Protein AF-A0A1X2J092-F1 (afdb_monomer)

pLDDT: mean 78.74, std 14.25, range [34.88, 94.44]

Structure (mmCIF, N/CA/C/O backbone):
data_AF-A0A1X2J092-F1
#
_entry.id   AF-A0A1X2J092-F1
#
loop_
_atom_site.group_PDB
_atom_site.id
_atom_site.type_symbol
_atom_site.label_atom_id
_atom_site.label_alt_id
_atom_site.label_comp_id
_atom_site.label_asym_id
_atom_site.label_entity_id
_atom_site.label_seq_id
_atom_site.pdbx_PDB_ins_code
_atom_site.Cartn_x
_atom_site.Cartn_y
_atom_site.Cartn_z
_atom_site.occupancy
_atom_site.B_iso_or_equiv
_atom_site.auth_seq_id
_atom_site.auth_comp_id
_atom_site.auth_asym_id
_atom_site.auth_atom_id
_atom_site.pdbx_PDB_model_num
ATOM 1 N N . MET A 1 1 ? 35.672 -5.974 -60.730 1.00 39.84 1 MET A N 1
ATOM 2 C CA . MET A 1 1 ? 35.833 -5.700 -59.287 1.00 39.84 1 MET A CA 1
ATOM 3 C C . MET A 1 1 ? 34.507 -5.156 -58.786 1.00 39.84 1 MET A C 1
ATOM 5 O O . MET A 1 1 ? 34.271 -3.961 -58.880 1.00 39.84 1 MET A O 1
ATOM 9 N N . SER A 1 2 ? 33.595 -6.047 -58.397 1.00 36.44 2 SER A N 1
ATOM 10 C CA . SER A 1 2 ? 32.339 -5.677 -57.746 1.00 36.44 2 SER A CA 1
ATOM 11 C C . SER A 1 2 ? 32.624 -5.470 -56.263 1.00 36.44 2 SER A C 1
ATOM 13 O O . SER A 1 2 ? 33.138 -6.370 -55.603 1.00 36.44 2 SER A O 1
ATOM 15 N N . ALA A 1 3 ? 32.353 -4.269 -55.762 1.00 43.03 3 ALA A N 1
ATOM 16 C CA . ALA A 1 3 ? 32.380 -3.993 -54.337 1.00 43.03 3 ALA A CA 1
ATOM 17 C C . ALA A 1 3 ? 31.124 -4.612 -53.710 1.00 43.03 3 ALA A C 1
ATOM 19 O O . ALA A 1 3 ? 30.021 -4.101 -53.893 1.00 43.03 3 ALA A O 1
ATOM 20 N N . ASP A 1 4 ? 31.303 -5.728 -53.005 1.00 41.53 4 ASP A N 1
ATOM 21 C CA . ASP A 1 4 ? 30.312 -6.253 -52.070 1.00 41.53 4 ASP A CA 1
ATOM 22 C C . ASP A 1 4 ? 30.189 -5.271 -50.898 1.00 41.53 4 ASP A C 1
ATOM 24 O O . ASP A 1 4 ? 30.951 -5.313 -49.932 1.00 41.53 4 ASP A O 1
ATOM 28 N N . CYS A 1 5 ? 29.215 -4.363 -50.968 1.00 44.25 5 CYS A N 1
ATOM 29 C CA . CYS A 1 5 ? 28.698 -3.678 -49.787 1.00 44.25 5 CYS A CA 1
ATOM 30 C C . CYS A 1 5 ? 27.803 -4.654 -49.015 1.00 44.25 5 CYS A C 1
ATOM 32 O O . CYS A 1 5 ? 26.579 -4.538 -49.009 1.00 44.25 5 CYS A O 1
ATOM 34 N N . GLY A 1 6 ? 28.421 -5.643 -48.369 1.00 46.03 6 GLY A N 1
ATOM 35 C CA . GLY A 1 6 ? 27.741 -6.459 -47.377 1.00 46.03 6 GLY A CA 1
ATOM 36 C C . GLY A 1 6 ? 27.368 -5.577 -46.190 1.00 46.03 6 GLY A C 1
ATOM 37 O O . GLY A 1 6 ? 28.233 -5.218 -45.393 1.00 46.03 6 GLY A O 1
ATOM 38 N N . MET A 1 7 ? 26.087 -5.220 -46.060 1.00 49.03 7 MET A N 1
ATOM 39 C CA . MET A 1 7 ? 25.539 -4.760 -44.784 1.00 49.03 7 MET A CA 1
ATOM 40 C C . MET A 1 7 ? 25.668 -5.919 -43.794 1.00 49.03 7 MET A C 1
ATOM 42 O O . MET A 1 7 ? 24.802 -6.787 -43.713 1.00 49.03 7 MET A O 1
ATOM 46 N N . GLY A 1 8 ? 26.803 -5.988 -43.099 1.00 52.62 8 GLY A N 1
ATOM 47 C CA . GLY A 1 8 ? 27.039 -6.985 -42.069 1.00 52.62 8 GLY A CA 1
ATOM 48 C C . GLY A 1 8 ? 26.009 -6.800 -40.965 1.00 52.62 8 GLY A C 1
ATOM 49 O O . GLY A 1 8 ? 26.042 -5.794 -40.258 1.00 52.62 8 GLY A O 1
ATOM 50 N N . MET A 1 9 ? 25.083 -7.750 -40.826 1.00 54.31 9 MET A N 1
ATOM 51 C CA . MET A 1 9 ? 24.170 -7.768 -39.689 1.00 54.31 9 MET A CA 1
ATOM 52 C C . MET A 1 9 ? 25.001 -7.880 -38.412 1.00 54.31 9 MET A C 1
ATOM 54 O O . MET A 1 9 ? 25.712 -8.866 -38.210 1.00 54.31 9 MET A O 1
ATOM 58 N N . VAL A 1 10 ? 24.937 -6.854 -37.563 1.00 67.06 10 VAL A N 1
ATOM 59 C CA . VAL A 1 10 ? 25.543 -6.903 -36.233 1.00 67.06 10 VAL A CA 1
ATOM 60 C C . VAL A 1 10 ? 24.777 -7.957 -35.433 1.00 67.06 10 VAL A C 1
ATOM 62 O O . VAL A 1 10 ? 23.560 -7.832 -35.290 1.00 67.06 10 VAL A O 1
ATOM 65 N N . PRO A 1 11 ? 25.443 -9.006 -34.925 1.00 75.44 11 PRO A N 1
ATOM 66 C CA . PRO A 1 11 ? 24.772 -10.000 -34.108 1.00 75.44 11 PRO A CA 1
ATOM 67 C C . PRO A 1 11 ? 24.177 -9.353 -32.858 1.00 75.44 11 PRO A C 1
ATOM 69 O O . PRO A 1 11 ? 24.826 -8.524 -32.222 1.00 75.44 11 PRO A O 1
ATOM 72 N N . LEU A 1 12 ? 22.971 -9.773 -32.482 1.00 75.38 12 LEU A N 1
ATOM 73 C CA . LEU A 1 12 ? 22.196 -9.201 -31.377 1.00 75.38 12 LEU A CA 1
ATOM 74 C C . LEU A 1 12 ? 22.992 -9.131 -30.059 1.00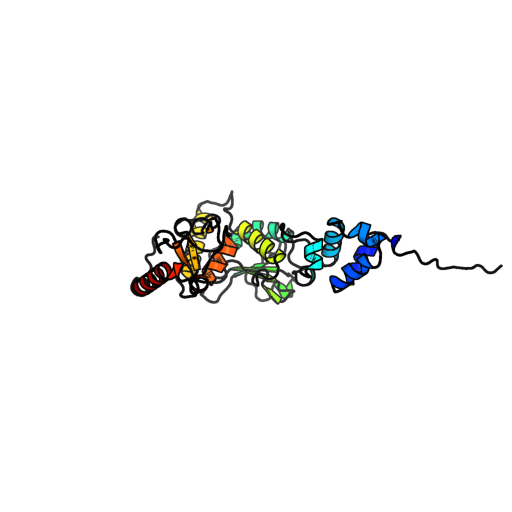 75.38 12 LEU A C 1
ATOM 76 O O . LEU A 1 12 ? 22.918 -8.146 -29.335 1.00 75.38 12 LEU A O 1
ATOM 80 N N . PHE A 1 13 ? 23.835 -10.133 -29.796 1.00 74.81 13 PHE A N 1
ATOM 81 C CA . PHE A 1 13 ? 24.698 -10.221 -28.610 1.00 74.81 13 PHE A CA 1
ATOM 82 C C . PHE A 1 13 ? 25.865 -9.219 -28.576 1.00 74.81 13 PHE A C 1
ATOM 84 O O . PHE A 1 13 ? 26.610 -9.181 -27.602 1.00 74.81 13 PHE A O 1
ATOM 91 N N . ARG A 1 14 ? 26.069 -8.438 -29.643 1.00 79.62 14 ARG A N 1
ATOM 92 C CA . ARG A 1 14 ? 27.063 -7.354 -29.701 1.00 79.62 14 ARG A CA 1
ATOM 93 C C . ARG A 1 14 ? 26.454 -5.968 -29.497 1.00 79.62 14 ARG A C 1
ATOM 95 O O . ARG A 1 14 ? 27.190 -4.984 -29.542 1.00 79.62 14 ARG A O 1
ATOM 102 N N . LEU A 1 15 ? 25.136 -5.875 -29.319 1.00 83.75 15 LEU A N 1
ATOM 103 C CA . LEU A 1 15 ? 24.482 -4.619 -28.970 1.00 83.75 15 LEU A CA 1
ATOM 104 C C . LEU A 1 15 ? 24.840 -4.213 -27.535 1.00 83.75 15 LEU A C 1
ATOM 106 O O . LEU A 1 15 ? 25.140 -5.058 -26.694 1.00 83.75 15 LEU A O 1
ATOM 110 N N . SER A 1 16 ? 24.802 -2.910 -27.255 1.00 86.00 16 SER A N 1
ATOM 111 C CA . SER A 1 16 ? 24.931 -2.419 -25.884 1.00 86.00 16 SER A CA 1
ATOM 112 C C . SER A 1 16 ? 23.729 -2.853 -25.042 1.00 86.00 16 SER A C 1
ATOM 114 O O . SER A 1 16 ? 22.618 -3.002 -25.558 1.00 86.00 16 SER A O 1
ATOM 116 N N . ASN A 1 17 ? 23.933 -2.993 -23.729 1.00 85.38 17 ASN A N 1
ATOM 117 C CA . ASN A 1 17 ? 22.857 -3.330 -22.793 1.00 85.38 17 ASN A CA 1
ATOM 118 C C . ASN A 1 17 ? 21.679 -2.348 -22.897 1.00 85.38 17 ASN A C 1
ATOM 120 O O . ASN A 1 17 ? 20.535 -2.777 -22.862 1.00 85.38 17 ASN A O 1
ATOM 124 N N . GLU A 1 18 ? 21.941 -1.054 -23.110 1.00 86.50 18 GLU A N 1
ATOM 125 C CA . GLU A 1 18 ? 20.905 -0.030 -23.311 1.00 86.50 18 GLU A CA 1
ATOM 126 C C . GLU A 1 18 ? 20.001 -0.338 -24.515 1.00 86.50 18 GLU A C 1
ATOM 128 O O . GLU A 1 18 ? 18.778 -0.258 -24.415 1.00 86.50 18 GLU A O 1
ATOM 133 N N . LEU A 1 19 ? 20.583 -0.741 -25.651 1.00 87.62 19 LEU A N 1
ATOM 134 C CA . LEU A 1 19 ? 19.808 -1.102 -26.840 1.00 87.62 19 LEU A CA 1
ATOM 135 C C . LEU A 1 19 ? 19.001 -2.379 -26.612 1.00 87.62 19 LEU A C 1
ATOM 137 O O . LEU A 1 19 ? 17.854 -2.450 -27.046 1.00 87.62 19 LEU A O 1
ATOM 141 N N . ILE A 1 20 ? 19.571 -3.358 -25.909 1.00 88.31 20 ILE A N 1
ATOM 142 C CA . ILE A 1 20 ? 18.875 -4.599 -25.552 1.00 88.31 20 ILE A CA 1
ATOM 143 C C . ILE A 1 20 ? 17.690 -4.290 -24.632 1.00 88.31 20 ILE A C 1
ATOM 145 O O . ILE A 1 20 ? 16.577 -4.724 -24.912 1.00 88.31 20 ILE A O 1
ATOM 149 N N . ILE A 1 21 ? 17.892 -3.486 -23.587 1.00 88.81 21 ILE A N 1
ATOM 150 C CA . ILE A 1 21 ? 16.827 -3.052 -22.676 1.00 88.81 21 ILE A CA 1
ATOM 151 C C . ILE A 1 21 ? 15.732 -2.320 -23.452 1.00 88.81 21 ILE A C 1
ATOM 153 O O . ILE A 1 21 ? 14.556 -2.640 -23.304 1.00 88.81 21 ILE A O 1
ATOM 157 N N . ARG A 1 22 ? 16.106 -1.388 -24.332 1.00 88.12 22 ARG A N 1
ATOM 158 C CA . ARG A 1 22 ? 15.145 -0.660 -25.160 1.00 88.12 22 ARG A CA 1
ATOM 159 C C . ARG A 1 22 ? 14.358 -1.599 -26.072 1.00 88.12 22 ARG A C 1
ATOM 161 O O . ARG A 1 22 ? 13.148 -1.447 -26.173 1.00 88.12 22 ARG A O 1
ATOM 168 N N . MET A 1 23 ? 14.998 -2.588 -26.694 1.00 88.88 23 MET A N 1
ATOM 169 C CA . MET A 1 23 ? 14.297 -3.608 -27.482 1.00 88.88 23 MET A CA 1
ATOM 170 C C . MET A 1 23 ? 13.299 -4.397 -26.631 1.00 88.88 23 MET A C 1
ATOM 172 O O . MET A 1 23 ? 12.161 -4.589 -27.048 1.00 88.88 23 MET A O 1
ATOM 176 N N . LEU A 1 24 ? 13.709 -4.816 -25.434 1.00 88.88 24 LEU A N 1
ATOM 177 C CA . LEU A 1 24 ? 12.864 -5.588 -24.525 1.00 88.88 24 LEU A CA 1
ATOM 178 C C . LEU A 1 24 ? 11.733 -4.758 -23.910 1.00 88.88 24 LEU A C 1
ATOM 180 O O . LEU A 1 24 ? 10.678 -5.315 -23.635 1.00 88.88 24 LEU A O 1
ATOM 184 N N . SER A 1 25 ? 11.895 -3.440 -23.770 1.00 87.12 25 SER A N 1
ATOM 185 C CA . SER A 1 25 ? 10.829 -2.538 -23.303 1.00 87.12 25 SER A CA 1
ATOM 186 C C . SER A 1 25 ? 9.647 -2.418 -24.272 1.00 87.12 25 SER A C 1
ATOM 188 O O . SER A 1 25 ? 8.571 -1.980 -23.877 1.00 87.12 25 SER A O 1
ATOM 190 N N . PHE A 1 26 ? 9.814 -2.832 -25.534 1.00 86.50 26 PHE A N 1
ATOM 191 C CA . PHE A 1 26 ? 8.706 -2.938 -26.490 1.00 86.50 26 PHE A CA 1
ATOM 192 C C . PHE A 1 26 ? 7.932 -4.257 -26.369 1.00 86.50 26 PHE A C 1
ATOM 194 O O . PHE A 1 26 ? 6.971 -4.469 -27.104 1.00 86.50 26 PHE A O 1
ATOM 201 N N . LEU A 1 27 ? 8.360 -5.171 -25.494 1.00 84.12 27 LEU A N 1
ATOM 202 C CA . LEU A 1 27 ? 7.644 -6.414 -25.245 1.00 84.12 27 LEU A CA 1
ATOM 203 C C . LEU A 1 27 ? 6.606 -6.175 -24.144 1.00 84.12 27 LEU A C 1
ATOM 205 O O . LEU A 1 27 ? 6.936 -5.960 -22.977 1.00 84.12 27 LEU A O 1
ATOM 209 N N . ASP A 1 28 ? 5.333 -6.258 -24.522 1.00 69.75 28 ASP A N 1
ATOM 210 C CA . ASP A 1 28 ? 4.196 -5.959 -23.641 1.00 69.75 28 ASP A CA 1
ATOM 211 C C . ASP A 1 28 ? 3.932 -7.044 -22.576 1.00 69.75 28 ASP A C 1
ATOM 213 O O . ASP A 1 28 ? 3.049 -6.895 -21.728 1.00 69.75 28 ASP A O 1
ATOM 217 N N . HIS A 1 29 ? 4.677 -8.156 -22.604 1.00 78.88 29 HIS A N 1
ATOM 218 C CA . HIS A 1 29 ? 4.447 -9.311 -21.739 1.00 78.88 29 HIS A CA 1
ATOM 219 C C . HIS A 1 29 ? 5.738 -9.862 -21.131 1.00 78.88 29 HIS A C 1
ATOM 221 O O . HIS A 1 29 ? 6.681 -10.232 -21.834 1.00 78.88 29 HIS A O 1
ATOM 227 N N . SER A 1 30 ? 5.731 -10.024 -19.805 1.00 81.25 30 SER A N 1
ATOM 228 C CA . SER A 1 30 ? 6.865 -10.551 -19.036 1.00 81.25 30 SER A CA 1
ATOM 229 C C . SER A 1 30 ? 7.296 -11.954 -19.476 1.00 81.25 30 SER A C 1
ATOM 231 O O . SER A 1 30 ? 8.488 -12.261 -19.496 1.00 81.25 30 SER A O 1
ATOM 233 N N . ASN A 1 31 ? 6.337 -12.782 -19.900 1.00 84.50 31 ASN A N 1
ATOM 234 C CA . ASN A 1 31 ? 6.601 -14.113 -20.443 1.00 84.50 31 ASN A CA 1
ATOM 235 C C . ASN A 1 31 ? 7.422 -14.044 -21.733 1.00 84.50 31 ASN A C 1
ATOM 237 O O . ASN A 1 31 ? 8.359 -14.814 -21.889 1.00 84.50 31 ASN A O 1
ATOM 241 N N . THR A 1 32 ? 7.144 -13.083 -22.615 1.00 87.88 32 THR A N 1
ATOM 242 C CA . THR A 1 32 ? 7.890 -12.905 -23.869 1.00 87.88 32 THR A CA 1
ATOM 243 C C . THR A 1 32 ? 9.323 -12.447 -23.610 1.00 87.88 32 THR A C 1
ATOM 245 O O . THR A 1 32 ? 10.244 -12.889 -24.293 1.00 87.88 32 THR A O 1
ATOM 248 N N . ILE A 1 33 ? 9.540 -11.615 -22.586 1.00 88.75 33 ILE A N 1
ATOM 249 C CA . ILE A 1 33 ? 10.889 -11.220 -22.156 1.00 88.75 33 ILE A CA 1
ATOM 250 C C . ILE A 1 33 ? 11.660 -12.447 -21.655 1.00 88.75 33 ILE A C 1
ATOM 252 O O . ILE A 1 33 ? 12.797 -12.674 -22.068 1.00 88.75 33 ILE A O 1
ATOM 256 N N . LEU A 1 34 ? 11.040 -13.277 -20.810 1.00 89.00 34 LEU A N 1
ATOM 257 C CA . LEU A 1 34 ? 11.668 -14.500 -20.308 1.00 89.00 34 LEU A CA 1
ATOM 258 C C . LEU A 1 34 ? 11.951 -15.508 -21.431 1.00 89.00 34 LEU A C 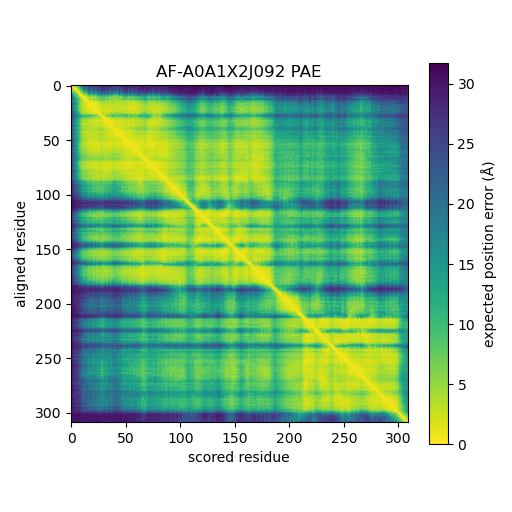1
ATOM 260 O O . LEU A 1 34 ? 13.056 -16.039 -21.506 1.00 89.00 34 LEU A O 1
ATOM 264 N N . GLU A 1 35 ? 10.987 -15.746 -22.318 1.00 90.00 35 GLU A N 1
ATOM 265 C CA . GLU A 1 35 ? 11.137 -16.619 -23.487 1.00 90.00 35 GLU A CA 1
ATOM 266 C C . GLU A 1 35 ? 12.273 -16.147 -24.395 1.00 90.00 35 GLU A C 1
ATOM 268 O O . GLU A 1 35 ? 13.084 -16.962 -24.844 1.00 90.00 35 GLU A O 1
ATOM 273 N N . PHE A 1 36 ? 12.385 -14.835 -24.622 1.00 89.31 36 PHE A N 1
ATOM 274 C CA . PHE A 1 36 ? 13.481 -14.252 -25.386 1.00 89.31 36 PHE A CA 1
ATOM 275 C C . PHE A 1 36 ? 14.838 -14.529 -24.730 1.00 89.31 36 PHE A C 1
ATOM 277 O O . PHE A 1 36 ? 15.764 -14.963 -25.419 1.00 89.31 36 PHE A O 1
ATOM 284 N N . LEU A 1 37 ? 14.957 -14.315 -23.414 1.00 89.88 37 LEU A N 1
ATOM 285 C CA . LEU A 1 37 ? 16.195 -14.580 -22.679 1.00 89.88 37 LEU A CA 1
ATOM 286 C C . LEU A 1 37 ? 16.557 -16.067 -22.738 1.00 89.88 37 LEU A C 1
ATOM 288 O O . LEU A 1 37 ? 17.673 -16.400 -23.118 1.00 89.88 37 LEU A O 1
ATOM 292 N N . VAL A 1 38 ? 15.612 -16.964 -22.439 1.00 90.31 38 VAL A N 1
ATOM 293 C CA . VAL A 1 38 ? 15.828 -18.424 -22.450 1.00 90.31 38 VAL A CA 1
ATOM 294 C C . VAL A 1 38 ? 16.215 -18.932 -23.841 1.00 90.31 38 VAL A C 1
ATOM 296 O O . VAL A 1 38 ? 17.073 -19.807 -23.960 1.00 90.31 38 VAL A O 1
ATOM 299 N N . SER A 1 39 ? 15.644 -18.353 -24.900 1.00 88.56 39 SER A N 1
ATOM 300 C CA . SER A 1 39 ? 15.976 -18.700 -26.290 1.00 88.56 39 SER A CA 1
ATOM 301 C C . SER A 1 39 ? 17.401 -18.291 -26.695 1.00 88.56 39 SER A C 1
ATOM 303 O O . SER A 1 39 ? 17.917 -18.780 -27.699 1.00 88.56 39 SER A O 1
ATOM 305 N N . HIS A 1 40 ? 18.060 -17.429 -25.913 1.00 87.94 40 HIS A N 1
ATOM 306 C CA . HIS A 1 40 ? 19.411 -16.932 -26.161 1.00 87.94 40 HIS A CA 1
ATOM 307 C C . HIS A 1 40 ? 20.292 -17.136 -24.923 1.00 87.94 40 HIS A C 1
ATOM 309 O O . HIS A 1 40 ? 20.430 -16.248 -24.085 1.00 87.94 40 HIS A O 1
ATOM 315 N N . SER A 1 41 ? 20.953 -18.292 -24.828 1.00 85.56 41 SER A N 1
ATOM 316 C CA . SER A 1 41 ? 21.734 -18.699 -23.644 1.00 85.56 41 SER A CA 1
ATOM 317 C C . SER A 1 41 ? 22.737 -17.651 -23.141 1.00 85.56 41 SER A C 1
ATOM 319 O O . SER A 1 41 ? 22.898 -17.493 -21.933 1.00 85.56 41 SER A O 1
ATOM 321 N N . SER A 1 42 ? 23.380 -16.895 -24.037 1.00 86.31 42 SER A N 1
ATOM 322 C CA . SER A 1 42 ? 24.271 -15.790 -23.661 1.00 86.31 42 SER A CA 1
ATOM 323 C C . SER A 1 42 ? 23.541 -14.674 -22.909 1.00 86.31 42 SER A C 1
ATOM 325 O O . SER A 1 42 ? 24.049 -14.203 -21.898 1.00 86.31 42 SER A O 1
ATOM 327 N N . PHE A 1 43 ? 22.344 -14.287 -23.356 1.00 88.19 43 PHE A N 1
ATOM 328 C CA . PHE A 1 43 ? 21.525 -13.278 -22.683 1.00 88.19 43 PHE A CA 1
ATOM 329 C C . PHE A 1 43 ? 20.910 -13.793 -21.395 1.00 88.19 43 PHE A C 1
ATOM 331 O O . PHE A 1 43 ? 20.885 -13.059 -20.414 1.00 88.19 43 PHE A O 1
ATOM 338 N N . TYR A 1 44 ? 20.468 -15.051 -21.367 1.00 90.00 44 TYR A N 1
ATOM 339 C CA . TYR A 1 44 ? 20.012 -15.672 -20.130 1.00 90.00 44 TYR A CA 1
ATOM 340 C C . TYR A 1 44 ? 21.104 -15.615 -19.056 1.00 90.00 44 TYR A C 1
ATOM 342 O O . TYR A 1 44 ? 20.891 -15.057 -17.986 1.00 90.00 44 TYR A O 1
ATOM 350 N N . ASN A 1 45 ? 22.304 -16.107 -19.369 1.00 88.94 45 ASN A N 1
ATOM 351 C CA . ASN A 1 45 ? 23.411 -16.140 -18.413 1.00 88.94 45 ASN A CA 1
ATOM 352 C C . ASN A 1 45 ? 23.882 -14.741 -17.992 1.00 88.94 45 ASN A C 1
ATOM 354 O O . ASN A 1 45 ? 24.389 -14.579 -16.887 1.00 88.94 45 ASN A O 1
ATOM 358 N N . GLN A 1 46 ? 23.745 -13.747 -18.873 1.00 88.69 46 GLN A N 1
ATOM 359 C CA . GLN A 1 46 ? 24.167 -12.378 -18.600 1.00 88.69 46 GLN A CA 1
ATOM 360 C C . GLN A 1 46 ? 23.141 -11.594 -17.772 1.00 88.69 46 GLN A C 1
ATOM 362 O O . GLN A 1 46 ? 23.534 -10.884 -16.855 1.00 88.69 46 GLN A O 1
ATOM 367 N N . PHE A 1 47 ? 21.849 -11.695 -18.096 1.00 90.94 47 PHE A N 1
ATOM 368 C CA . PHE A 1 47 ? 20.820 -10.789 -17.572 1.00 90.94 47 PHE A CA 1
ATOM 369 C C . PHE A 1 47 ? 19.869 -11.431 -16.563 1.00 90.94 47 PHE A C 1
ATOM 371 O O . PHE A 1 47 ? 19.219 -10.723 -15.797 1.00 90.94 47 PHE A O 1
ATOM 378 N N . TYR A 1 48 ? 19.743 -12.762 -16.539 1.00 90.31 48 TYR A N 1
ATOM 379 C CA . TYR A 1 48 ? 18.714 -13.409 -15.725 1.00 90.31 48 TYR A CA 1
ATOM 380 C C . TYR A 1 48 ? 18.877 -13.118 -14.230 1.00 90.31 48 TYR A C 1
ATOM 382 O O . TYR A 1 48 ? 17.882 -12.840 -13.566 1.00 90.31 48 TYR A O 1
ATOM 390 N N . ASP A 1 49 ? 20.100 -13.139 -13.700 1.00 91.00 49 ASP A N 1
ATOM 391 C CA . ASP A 1 49 ? 20.390 -12.852 -12.286 1.00 91.00 49 ASP A CA 1
ATOM 392 C C . ASP A 1 49 ? 20.845 -11.401 -12.023 1.00 91.00 49 ASP A C 1
ATOM 394 O O . ASP A 1 49 ? 21.129 -11.046 -10.879 1.00 91.00 49 ASP A O 1
ATOM 398 N N . ASP A 1 50 ? 20.877 -10.546 -13.049 1.00 92.81 50 ASP A N 1
ATOM 399 C CA . ASP A 1 50 ? 21.282 -9.140 -12.939 1.00 92.81 50 ASP A CA 1
ATOM 400 C C . ASP A 1 50 ? 20.083 -8.242 -12.574 1.00 92.81 50 ASP A C 1
ATOM 402 O O . ASP A 1 50 ? 19.310 -7.826 -13.436 1.00 92.81 50 ASP A O 1
ATOM 406 N N . ASP A 1 51 ? 19.895 -7.939 -11.283 1.00 93.06 51 ASP A N 1
ATOM 407 C CA . ASP A 1 51 ? 18.769 -7.109 -10.807 1.00 93.06 51 ASP A CA 1
ATOM 408 C C . ASP A 1 51 ? 18.847 -5.647 -11.300 1.00 93.06 51 ASP A C 1
ATOM 410 O O . ASP A 1 51 ? 17.807 -4.990 -11.399 1.00 93.06 51 ASP A O 1
ATOM 414 N N . ASP A 1 52 ? 20.039 -5.144 -11.654 1.00 93.06 52 ASP A N 1
ATOM 415 C CA . ASP A 1 52 ? 20.214 -3.794 -12.208 1.00 93.06 52 ASP A CA 1
ATOM 416 C C . ASP A 1 52 ? 19.650 -3.716 -13.629 1.00 93.06 52 ASP A C 1
ATOM 418 O O . ASP A 1 52 ? 18.929 -2.772 -13.952 1.00 93.06 52 ASP A O 1
ATOM 422 N N . PHE A 1 53 ? 19.875 -4.748 -14.444 1.00 93.44 53 PHE A N 1
ATOM 423 C CA . PHE A 1 53 ? 19.241 -4.874 -15.757 1.00 93.44 53 PHE A CA 1
ATOM 424 C C . PHE A 1 53 ? 17.705 -4.817 -15.658 1.00 93.44 53 PHE A C 1
ATOM 4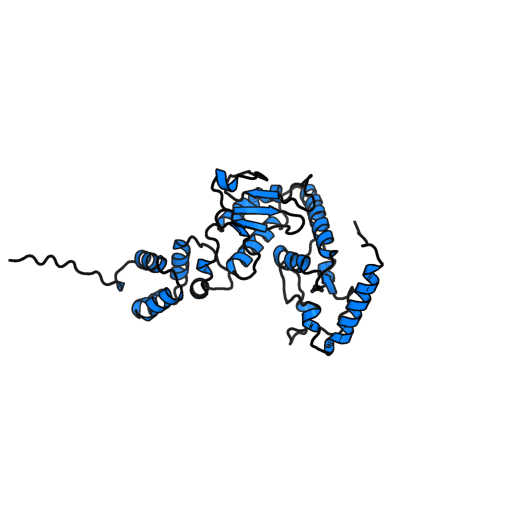26 O O . PHE A 1 53 ? 17.058 -4.065 -16.392 1.00 93.44 53 PHE A O 1
ATOM 433 N N . TRP A 1 54 ? 17.105 -5.562 -14.723 1.00 94.12 54 TRP A N 1
ATOM 434 C CA . TRP A 1 54 ? 15.647 -5.568 -14.536 1.00 94.12 54 TRP A CA 1
ATOM 435 C C . TRP A 1 54 ? 15.112 -4.223 -14.025 1.00 94.12 54 TRP A C 1
ATOM 437 O O . TRP A 1 54 ? 14.025 -3.800 -14.427 1.00 94.12 54 TRP A O 1
ATOM 447 N N . ARG A 1 55 ? 15.868 -3.524 -13.169 1.00 94.44 55 ARG A N 1
ATOM 448 C CA . ARG A 1 55 ? 15.545 -2.155 -12.736 1.00 94.44 55 ARG A CA 1
ATOM 449 C C . ARG A 1 55 ? 15.562 -1.179 -13.910 1.00 94.44 55 ARG A C 1
ATOM 451 O O . ARG A 1 55 ? 14.658 -0.352 -14.044 1.00 94.44 55 ARG A O 1
ATOM 458 N N . ASP A 1 56 ? 16.592 -1.248 -14.742 1.00 93.69 56 ASP A N 1
ATOM 459 C CA . ASP A 1 56 ? 16.768 -0.329 -15.863 1.00 93.69 56 ASP A CA 1
ATOM 460 C C . ASP A 1 56 ? 15.687 -0.568 -16.933 1.00 93.69 56 ASP A C 1
ATOM 462 O O . ASP A 1 56 ? 15.160 0.386 -17.511 1.00 93.69 56 ASP A O 1
ATOM 466 N N . LEU A 1 57 ? 15.258 -1.823 -17.116 1.00 92.44 57 LEU A N 1
ATOM 467 C CA . LEU A 1 57 ? 14.070 -2.175 -17.896 1.00 92.44 57 LEU A CA 1
ATOM 468 C C . LEU A 1 57 ? 12.795 -1.533 -17.329 1.00 92.44 57 LEU A C 1
ATOM 470 O O . LEU A 1 57 ? 12.069 -0.874 -18.070 1.00 92.44 57 LEU A O 1
ATOM 474 N N . CYS A 1 58 ? 12.547 -1.635 -16.019 1.00 92.00 58 CYS A N 1
ATOM 475 C CA . CYS A 1 58 ? 11.401 -0.969 -15.380 1.00 92.00 58 CYS A CA 1
ATOM 476 C C . CYS A 1 58 ? 11.433 0.557 -15.559 1.00 92.00 58 CYS A C 1
ATOM 478 O O . CYS A 1 58 ? 10.395 1.189 -15.762 1.00 92.00 58 CYS A O 1
ATOM 480 N N . SER A 1 59 ? 12.630 1.149 -15.544 1.00 90.88 59 SER A N 1
ATOM 481 C CA . SER A 1 59 ? 12.819 2.593 -15.712 1.00 90.88 59 SER A CA 1
ATOM 482 C C . SER A 1 59 ? 12.405 3.083 -17.106 1.00 90.88 59 SER A C 1
ATOM 484 O O . SER A 1 59 ? 11.926 4.209 -17.229 1.00 90.88 59 SER A O 1
ATOM 486 N N . HIS A 1 60 ? 12.494 2.237 -18.142 1.00 89.56 60 HIS A N 1
ATOM 487 C CA . HIS A 1 60 ? 11.964 2.547 -19.480 1.00 89.56 60 HIS A CA 1
ATOM 488 C C . HIS A 1 60 ? 10.429 2.588 -19.520 1.00 89.56 60 HIS A C 1
ATOM 490 O O . HIS A 1 60 ? 9.857 3.282 -20.356 1.00 89.56 60 HIS A O 1
ATOM 496 N N . HIS A 1 61 ? 9.766 1.916 -18.576 1.00 87.31 61 HIS A N 1
ATOM 497 C CA . HIS A 1 61 ? 8.324 2.023 -18.335 1.00 87.31 61 HIS A CA 1
ATOM 498 C C . HIS A 1 61 ? 7.981 3.096 -17.287 1.00 87.31 61 HIS A C 1
ATOM 500 O O . HIS A 1 61 ? 6.866 3.121 -16.769 1.00 87.31 61 HIS A O 1
ATOM 506 N N . TYR A 1 62 ? 8.928 3.986 -16.964 1.00 88.81 62 TYR A N 1
ATOM 507 C CA . TYR A 1 62 ? 8.799 5.043 -15.955 1.00 88.81 62 TYR A CA 1
ATOM 508 C C . TYR A 1 62 ? 8.534 4.535 -14.524 1.00 88.81 62 TYR A C 1
ATOM 510 O O . TYR A 1 62 ? 8.170 5.314 -13.644 1.00 88.81 62 TYR A O 1
ATOM 518 N N . VAL A 1 63 ? 8.768 3.247 -14.248 1.00 89.88 63 VAL A N 1
ATOM 519 C CA . VAL A 1 63 ? 8.614 2.669 -12.908 1.00 89.88 63 VAL A CA 1
ATOM 520 C C . VAL A 1 63 ? 9.955 2.701 -12.182 1.00 89.88 63 VAL A C 1
ATOM 522 O O . VAL A 1 63 ? 10.903 2.012 -12.548 1.00 89.88 63 VAL A O 1
ATOM 525 N N . THR A 1 64 ? 10.024 3.504 -11.120 1.00 89.25 64 THR A N 1
ATOM 526 C CA . THR A 1 64 ? 11.256 3.752 -10.342 1.00 89.25 64 THR A CA 1
ATOM 527 C C . THR A 1 64 ? 11.187 3.229 -8.906 1.00 89.25 64 THR A C 1
ATOM 529 O O . THR A 1 64 ? 12.060 3.517 -8.087 1.00 89.25 64 THR A O 1
ATOM 532 N N . TYR A 1 65 ? 10.155 2.450 -8.578 1.00 88.88 65 TYR A N 1
ATOM 533 C CA . TYR A 1 65 ? 9.940 1.891 -7.247 1.00 88.88 65 TYR A CA 1
ATOM 534 C C . TYR A 1 65 ? 9.419 0.450 -7.303 1.00 88.88 65 TYR A C 1
ATOM 536 O O . TYR A 1 65 ? 8.821 0.025 -8.287 1.00 88.88 65 TYR A O 1
ATOM 544 N N . ARG A 1 66 ? 9.617 -0.284 -6.204 1.00 90.69 66 ARG A N 1
ATOM 545 C CA . ARG A 1 66 ? 9.051 -1.615 -5.946 1.00 90.69 66 ARG A CA 1
ATOM 546 C C . ARG A 1 66 ? 8.980 -1.874 -4.442 1.00 90.69 66 ARG A C 1
ATOM 548 O O . ARG A 1 66 ? 9.601 -1.152 -3.665 1.00 90.69 66 ARG A O 1
ATOM 555 N N . SER A 1 67 ? 8.287 -2.936 -4.029 1.00 87.00 67 SER A N 1
ATOM 556 C CA . SER A 1 67 ? 8.379 -3.399 -2.639 1.00 87.00 67 SER A CA 1
ATOM 557 C C . SER A 1 67 ? 9.812 -3.876 -2.327 1.00 87.00 67 SER A C 1
ATOM 559 O O . SER A 1 67 ? 10.393 -4.610 -3.135 1.00 87.00 67 SER A O 1
ATOM 561 N N . PRO A 1 68 ? 10.384 -3.551 -1.151 1.00 86.44 68 PRO A N 1
ATOM 562 C CA . PRO A 1 68 ? 11.677 -4.079 -0.715 1.00 86.44 68 PRO A CA 1
ATOM 563 C C . PRO A 1 68 ? 11.709 -5.609 -0.619 1.00 86.44 68 PRO A C 1
ATOM 565 O O . PRO A 1 68 ? 12.774 -6.205 -0.741 1.00 86.44 68 PRO A O 1
ATOM 568 N N . SER A 1 69 ? 10.547 -6.241 -0.423 1.00 87.06 69 SER A N 1
ATOM 569 C CA . SER A 1 69 ? 10.394 -7.695 -0.281 1.00 87.06 69 SER A CA 1
ATOM 570 C C . SER A 1 69 ? 10.529 -8.488 -1.585 1.00 87.06 69 SER A C 1
ATOM 572 O O . SER A 1 69 ? 10.526 -9.714 -1.538 1.00 87.06 69 SER A O 1
ATOM 574 N N . THR A 1 70 ? 10.583 -7.816 -2.733 1.00 89.50 70 THR A N 1
ATOM 575 C CA . THR A 1 70 ? 10.477 -8.430 -4.066 1.00 89.50 70 THR A CA 1
ATOM 576 C C . THR A 1 70 ? 11.627 -7.929 -4.925 1.00 89.50 70 THR A C 1
ATOM 578 O O . THR A 1 70 ? 11.877 -6.733 -4.906 1.00 89.50 70 THR A O 1
ATOM 581 N N . SER A 1 71 ? 12.338 -8.776 -5.673 1.00 93.31 71 SER A N 1
ATOM 582 C CA . SER A 1 71 ? 13.403 -8.294 -6.577 1.00 93.31 71 SER A CA 1
ATOM 583 C C . SER A 1 71 ? 12.830 -7.604 -7.827 1.00 93.31 71 SER A C 1
ATOM 585 O O . SER A 1 71 ? 11.655 -7.797 -8.147 1.00 93.31 71 SER A O 1
ATOM 587 N N . TRP A 1 72 ? 13.627 -6.820 -8.564 1.00 94.31 72 TRP A N 1
ATOM 588 C CA . TRP A 1 72 ? 13.159 -6.201 -9.816 1.00 94.31 72 TRP A CA 1
ATOM 589 C C . TRP A 1 72 ? 12.788 -7.255 -10.852 1.00 94.31 72 TRP A C 1
ATOM 591 O O . TRP A 1 72 ? 11.743 -7.155 -11.491 1.00 94.31 72 TRP A O 1
ATOM 601 N N . ARG A 1 73 ? 13.573 -8.333 -10.931 1.00 93.88 73 ARG A N 1
ATOM 602 C CA . ARG A 1 73 ? 13.216 -9.499 -11.747 1.00 93.88 73 ARG A CA 1
ATOM 603 C C . ARG A 1 73 ? 11.838 -10.053 -11.405 1.00 93.88 73 ARG A C 1
ATOM 605 O O . ARG A 1 73 ? 11.012 -10.245 -12.291 1.00 93.88 73 ARG A O 1
ATOM 612 N N . GLN A 1 74 ? 11.593 -10.346 -10.126 1.00 92.81 74 GLN A N 1
ATOM 613 C CA . GLN A 1 74 ? 10.315 -10.911 -9.690 1.00 92.81 74 GLN A CA 1
ATOM 614 C C . GLN A 1 74 ? 9.156 -9.969 -10.010 1.00 92.81 74 GLN A C 1
ATOM 616 O O . GLN A 1 74 ? 8.119 -10.438 -10.457 1.00 92.81 74 GLN A O 1
ATOM 621 N N . PHE A 1 75 ? 9.360 -8.664 -9.832 1.00 92.06 75 PHE A N 1
ATOM 622 C CA . PHE A 1 75 ? 8.381 -7.624 -10.131 1.00 92.06 75 PHE A CA 1
ATOM 623 C C . PHE A 1 75 ? 8.019 -7.537 -11.625 1.00 92.06 75 PHE A C 1
ATOM 625 O O . PHE A 1 75 ? 6.852 -7.354 -11.973 1.00 92.06 75 PHE A O 1
ATOM 632 N N . VAL A 1 76 ? 8.995 -7.717 -12.523 1.00 91.50 76 VAL A N 1
ATOM 633 C CA . VAL A 1 76 ? 8.731 -7.812 -13.968 1.00 91.50 76 VAL A CA 1
ATOM 634 C C . VAL A 1 76 ? 8.015 -9.120 -14.295 1.00 91.50 76 VAL A C 1
ATOM 636 O O . VAL A 1 76 ? 6.976 -9.107 -14.951 1.00 91.50 76 VAL A O 1
ATOM 639 N N . LEU A 1 77 ? 8.525 -10.258 -13.813 1.00 90.12 77 LEU A N 1
ATOM 640 C CA . LEU A 1 77 ? 7.974 -11.579 -14.132 1.00 90.12 77 LEU A CA 1
ATOM 641 C C . LEU A 1 77 ? 6.557 -11.792 -13.577 1.00 90.12 77 LEU A C 1
ATOM 643 O O . LEU A 1 77 ? 5.748 -12.435 -14.245 1.00 90.12 77 LEU A O 1
ATOM 647 N N . SER A 1 78 ? 6.219 -11.197 -12.428 1.00 88.88 78 SER A N 1
ATOM 648 C CA . SER A 1 78 ? 4.861 -11.198 -11.861 1.00 88.88 78 SER A CA 1
ATOM 649 C C . SER A 1 78 ? 3.879 -10.281 -12.599 1.00 88.88 78 SER A C 1
ATOM 651 O O . SER A 1 78 ? 2.709 -10.229 -12.226 1.00 88.88 78 SER A O 1
ATOM 653 N N . GLN A 1 79 ? 4.336 -9.574 -13.640 1.00 88.12 79 GLN A N 1
ATOM 654 C CA . GLN A 1 79 ? 3.592 -8.568 -14.405 1.00 88.12 79 GLN A CA 1
ATOM 655 C C . GLN A 1 79 ? 3.213 -7.310 -13.611 1.00 88.12 79 GLN A C 1
ATOM 657 O O . GLN A 1 79 ? 2.565 -6.424 -14.167 1.00 88.12 79 GLN A O 1
ATOM 662 N N . GLU A 1 80 ? 3.647 -7.165 -12.354 1.00 88.19 80 GLU A N 1
ATOM 663 C CA . GLU A 1 80 ? 3.328 -5.983 -11.541 1.00 88.19 80 GLU A CA 1
ATOM 664 C C . GLU A 1 80 ? 3.796 -4.678 -12.201 1.00 88.19 80 GLU A C 1
ATOM 666 O O . GLU A 1 80 ? 3.097 -3.667 -12.102 1.00 88.19 80 GLU A O 1
ATOM 671 N N . MET A 1 81 ? 4.915 -4.703 -12.936 1.00 89.38 81 MET A N 1
ATOM 672 C CA . MET A 1 81 ? 5.435 -3.552 -13.688 1.00 89.38 81 MET A CA 1
ATOM 673 C C . MET A 1 81 ? 4.384 -2.889 -14.591 1.00 89.38 81 MET A C 1
ATOM 675 O O . MET A 1 81 ? 4.299 -1.666 -14.612 1.00 89.38 81 MET A O 1
ATOM 679 N N . TYR A 1 82 ? 3.562 -3.671 -15.295 1.00 86.81 82 TYR A N 1
ATOM 680 C CA . TYR A 1 82 ? 2.610 -3.148 -16.285 1.00 86.81 82 TYR A CA 1
ATOM 681 C C . TYR A 1 82 ? 1.342 -2.554 -15.662 1.00 86.81 82 TYR A C 1
ATOM 683 O O . TYR A 1 82 ? 0.644 -1.764 -16.295 1.00 86.81 82 TYR A O 1
ATOM 691 N N . TYR A 1 83 ? 1.031 -2.931 -14.423 1.00 87.69 83 TYR A N 1
ATOM 692 C CA . TYR A 1 83 ? -0.143 -2.437 -13.700 1.00 87.69 83 TYR A CA 1
ATOM 693 C C . TYR A 1 83 ? 0.191 -1.281 -12.754 1.00 87.69 83 TYR A C 1
ATOM 695 O O . TYR A 1 83 ? -0.697 -0.529 -12.344 1.00 87.69 83 TYR A O 1
ATOM 703 N N . THR A 1 84 ? 1.470 -1.135 -12.418 1.00 89.75 84 THR A N 1
ATOM 704 C CA . THR A 1 84 ? 1.992 -0.107 -11.521 1.00 89.75 84 THR A CA 1
ATOM 705 C C . THR A 1 84 ? 1.903 1.280 -12.160 1.00 89.75 84 THR A C 1
ATOM 707 O O . THR A 1 84 ? 2.148 1.459 -13.348 1.00 89.75 84 THR A O 1
ATOM 710 N N . CYS A 1 85 ? 1.521 2.282 -11.370 1.00 90.38 85 CYS A N 1
ATOM 711 C CA . CYS A 1 85 ? 1.352 3.652 -11.826 1.00 90.38 85 CYS A CA 1
ATOM 712 C C . CYS A 1 85 ? 2.715 4.291 -12.160 1.00 90.38 85 CYS A C 1
ATOM 714 O O . CYS A 1 85 ? 3.508 4.521 -11.245 1.00 90.38 85 CYS A O 1
ATOM 716 N N . PRO A 1 86 ? 2.977 4.682 -13.422 1.00 90.31 86 PRO A N 1
ATOM 717 C CA . PRO A 1 86 ? 4.245 5.314 -13.802 1.00 90.31 86 PRO A CA 1
ATOM 718 C C . PRO A 1 86 ? 4.397 6.738 -13.239 1.00 90.31 86 PRO A C 1
ATOM 720 O O . PRO A 1 86 ? 5.493 7.283 -13.184 1.00 90.31 86 PRO A O 1
ATOM 723 N N . HIS A 1 87 ? 3.294 7.363 -12.815 1.00 90.38 87 HIS A N 1
ATOM 724 C CA . HIS A 1 87 ? 3.294 8.716 -12.252 1.00 90.38 87 HIS A CA 1
ATOM 725 C C . HIS A 1 87 ? 3.621 8.745 -10.756 1.00 90.38 87 HIS A C 1
ATOM 727 O O . HIS A 1 87 ? 3.783 9.824 -10.182 1.00 90.38 87 HIS A O 1
ATOM 733 N N . LEU A 1 88 ? 3.673 7.582 -10.104 1.00 86.38 88 LEU A N 1
ATOM 734 C CA . LEU A 1 88 ? 4.068 7.489 -8.711 1.00 86.38 88 LEU A CA 1
ATOM 735 C C . LEU A 1 88 ? 5.596 7.407 -8.656 1.00 86.38 88 LEU A C 1
ATOM 737 O O . LEU A 1 88 ? 6.210 6.477 -9.164 1.00 86.38 88 LEU A O 1
ATOM 741 N N . THR A 1 89 ? 6.233 8.405 -8.057 1.00 83.31 89 THR A N 1
ATOM 742 C CA . THR A 1 89 ? 7.695 8.489 -8.004 1.00 83.31 89 THR A CA 1
ATOM 743 C C . THR A 1 89 ? 8.165 8.722 -6.578 1.00 83.31 89 THR A C 1
ATOM 745 O O . THR A 1 89 ? 7.473 9.328 -5.757 1.00 83.31 89 THR A O 1
ATOM 748 N N . MET A 1 90 ? 9.397 8.307 -6.283 1.00 78.31 90 MET A N 1
ATOM 749 C CA . MET A 1 90 ? 10.023 8.586 -4.987 1.00 78.31 90 MET A CA 1
ATOM 750 C C . MET A 1 90 ? 10.182 10.095 -4.717 1.00 78.31 90 MET A C 1
ATOM 752 O O . MET A 1 90 ? 10.249 10.506 -3.562 1.00 78.31 90 MET A O 1
ATOM 756 N N . SER A 1 91 ? 10.196 10.950 -5.748 1.00 79.56 91 SER A N 1
ATOM 757 C CA . SER A 1 91 ? 10.260 12.409 -5.565 1.00 79.56 91 SER A CA 1
ATOM 758 C C . SER A 1 91 ? 9.022 12.987 -4.869 1.00 79.56 91 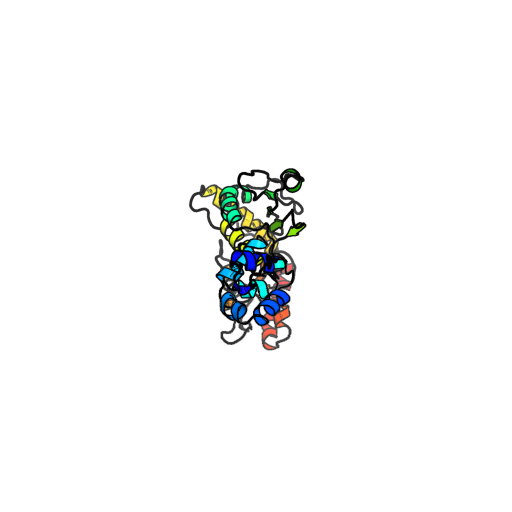SER A C 1
ATOM 760 O O . SER A 1 91 ? 9.135 14.009 -4.190 1.00 79.56 91 SER A O 1
ATOM 762 N N . LEU A 1 92 ? 7.871 12.304 -4.933 1.00 79.81 92 LEU A N 1
ATOM 763 C CA . LEU A 1 92 ? 6.654 12.718 -4.228 1.00 79.81 92 LEU A CA 1
ATOM 764 C C . LEU A 1 92 ? 6.843 12.765 -2.706 1.00 79.81 92 LEU A C 1
ATOM 766 O O . LEU A 1 92 ? 6.174 13.560 -2.049 1.00 79.81 92 LEU A O 1
ATOM 770 N N . PHE A 1 93 ? 7.778 11.988 -2.139 1.00 76.62 93 PHE A N 1
ATOM 771 C CA . PHE A 1 93 ? 8.109 12.060 -0.709 1.00 76.62 93 PHE A CA 1
ATOM 772 C C . PHE A 1 93 ? 8.529 13.464 -0.289 1.00 76.62 93 PHE A C 1
ATOM 774 O O . PHE A 1 93 ? 8.050 13.976 0.719 1.00 76.62 93 PHE A O 1
ATOM 781 N N . GLN A 1 94 ? 9.414 14.095 -1.062 1.00 79.56 94 GLN A N 1
ATOM 782 C CA . GLN A 1 94 ? 9.928 15.421 -0.728 1.00 79.56 94 GLN A CA 1
ATOM 783 C C . GLN A 1 94 ? 8.802 16.454 -0.759 1.00 79.56 94 GLN A C 1
ATOM 785 O O . GLN A 1 94 ? 8.681 17.272 0.150 1.00 79.56 94 GLN A O 1
ATOM 790 N N . THR A 1 95 ? 7.938 16.373 -1.772 1.00 81.88 95 THR A N 1
ATOM 791 C CA . THR A 1 95 ? 6.785 17.266 -1.902 1.00 81.88 95 THR A CA 1
ATOM 792 C C . THR A 1 95 ? 5.764 17.052 -0.788 1.00 81.88 95 THR A C 1
ATOM 794 O O . THR A 1 95 ? 5.216 18.021 -0.273 1.00 81.88 95 THR A O 1
ATOM 797 N N . LEU A 1 96 ? 5.533 15.808 -0.369 1.00 77.50 96 LEU A N 1
ATOM 798 C CA . LEU A 1 96 ? 4.622 15.494 0.729 1.00 77.50 96 LEU A CA 1
ATOM 799 C C . LEU A 1 96 ? 5.116 15.996 2.078 1.00 77.50 96 LEU A C 1
ATOM 801 O O . LEU A 1 96 ? 4.334 16.588 2.812 1.00 77.50 96 LEU A O 1
ATOM 805 N N . VAL A 1 97 ? 6.402 15.821 2.382 1.00 75.88 97 VAL A N 1
ATOM 806 C CA . VAL A 1 97 ? 7.001 16.360 3.613 1.00 75.88 97 VAL A CA 1
ATOM 807 C C . VAL A 1 97 ? 6.889 17.887 3.641 1.00 75.88 97 VAL A C 1
ATOM 809 O O . VAL A 1 97 ? 6.511 18.458 4.657 1.00 75.88 97 VAL A O 1
ATOM 812 N N . GLN A 1 98 ? 7.127 18.562 2.513 1.00 77.88 98 GLN A N 1
ATOM 813 C CA . GLN A 1 98 ? 6.964 20.020 2.412 1.00 77.88 98 GLN A CA 1
ATOM 814 C C . GLN A 1 98 ? 5.510 20.485 2.574 1.00 77.88 98 GLN A C 1
ATOM 816 O O . GLN A 1 98 ? 5.267 21.607 3.004 1.00 77.88 98 GLN A O 1
ATOM 821 N N . LYS A 1 99 ? 4.544 19.639 2.208 1.00 78.81 99 LYS A N 1
ATOM 822 C CA . LYS A 1 99 ? 3.103 19.938 2.250 1.00 78.81 99 LYS A CA 1
ATOM 823 C C . LYS A 1 99 ? 2.397 19.301 3.440 1.00 78.81 99 LYS A C 1
ATOM 825 O O . LYS A 1 99 ? 1.171 19.340 3.511 1.00 78.81 99 LYS A O 1
ATOM 830 N N . GLN A 1 100 ? 3.155 18.731 4.370 1.00 75.75 100 GLN A N 1
ATOM 831 C CA . GLN A 1 100 ? 2.630 18.017 5.522 1.00 75.75 100 GLN A CA 1
ATOM 832 C C . GLN A 1 100 ? 1.681 18.912 6.330 1.00 75.75 100 GLN A C 1
ATOM 834 O O . GLN A 1 100 ? 0.576 18.494 6.649 1.00 75.75 100 GLN A O 1
ATOM 839 N N . GLU A 1 101 ? 2.033 20.183 6.542 1.00 71.12 101 GLU A N 1
ATOM 840 C CA . GLU A 1 101 ? 1.171 21.174 7.206 1.00 71.12 101 GLU A CA 1
ATOM 841 C C . GLU A 1 101 ? -0.188 21.358 6.512 1.00 71.12 101 GLU A C 1
ATOM 843 O O . GLU A 1 101 ? -1.217 21.449 7.177 1.00 71.12 101 GLU A O 1
ATOM 848 N N . LEU A 1 102 ? -0.224 21.342 5.176 1.00 72.44 102 LEU A N 1
ATOM 849 C CA . LEU A 1 102 ? -1.453 21.508 4.386 1.00 72.44 102 LEU A CA 1
ATOM 850 C C . LEU A 1 102 ? -2.379 20.294 4.499 1.00 72.44 102 LEU A C 1
ATOM 852 O O . LEU A 1 102 ? -3.605 20.441 4.503 1.00 72.44 102 LEU A O 1
ATOM 856 N N . ALA A 1 103 ? -1.786 19.101 4.621 1.00 65.75 103 ALA A N 1
ATOM 857 C CA . ALA A 1 103 ? -2.510 17.859 4.885 1.00 65.75 103 ALA A CA 1
ATOM 858 C C . ALA A 1 103 ? -3.210 17.871 6.247 1.00 65.75 103 ALA A C 1
ATOM 860 O O . ALA A 1 103 ? -4.116 17.082 6.504 1.00 65.75 103 ALA A O 1
ATOM 861 N N . PHE A 1 104 ? -2.794 18.791 7.102 1.00 62.59 104 PHE A N 1
ATOM 862 C CA . PHE A 1 104 ? -3.210 18.857 8.475 1.00 62.59 104 PHE A CA 1
ATOM 863 C C . PHE A 1 104 ? -4.114 20.047 8.783 1.00 62.59 104 PHE A C 1
ATOM 865 O O . PHE A 1 104 ? -4.972 19.911 9.645 1.00 62.59 104 PHE A O 1
ATOM 872 N N . LEU A 1 105 ? -4.011 21.168 8.062 1.00 63.22 105 LEU A N 1
ATOM 873 C CA . LEU A 1 105 ? -4.870 22.340 8.274 1.00 63.22 105 LEU A CA 1
ATOM 874 C C . LEU A 1 105 ? -6.339 21.941 8.535 1.00 63.22 105 LEU A C 1
ATOM 876 O O . LEU A 1 105 ? -6.906 21.212 7.713 1.00 63.22 105 LEU A O 1
ATOM 880 N N . PRO A 1 106 ? -6.975 22.410 9.626 1.00 52.56 106 PRO A N 1
ATOM 881 C CA . PRO A 1 106 ? -8.366 22.090 9.915 1.00 52.56 106 PRO A CA 1
ATOM 882 C C . PRO A 1 106 ? -9.221 22.389 8.687 1.00 52.56 106 PRO A C 1
ATOM 884 O O . PRO A 1 106 ? -9.201 23.501 8.154 1.00 52.56 106 PRO A O 1
ATOM 887 N N . SER A 1 107 ? -9.937 21.391 8.174 1.00 53.41 107 SER A N 1
ATOM 888 C CA . SER A 1 107 ? -10.930 21.675 7.149 1.00 53.41 107 SER A CA 1
ATOM 889 C C . SER A 1 107 ? -12.184 22.141 7.853 1.00 53.41 107 SER A C 1
ATOM 891 O O . SER A 1 107 ? -12.926 21.334 8.405 1.00 53.41 107 SER A O 1
ATOM 893 N N . ALA A 1 108 ? -12.412 23.452 7.841 1.00 45.19 108 ALA A N 1
ATOM 894 C CA . ALA A 1 108 ? -13.629 24.057 8.372 1.00 45.19 108 ALA A CA 1
ATOM 895 C C . ALA A 1 108 ? -14.915 23.551 7.670 1.00 45.19 108 ALA A C 1
ATOM 897 O O . ALA A 1 108 ? -16.009 23.895 8.103 1.00 45.19 108 ALA A O 1
ATOM 898 N N . SER A 1 109 ? -14.790 22.748 6.604 1.00 49.62 109 SER A N 1
ATOM 899 C CA . SER A 1 109 ? -15.863 22.337 5.689 1.00 49.62 109 SER A CA 1
ATOM 900 C C . SER A 1 109 ? -15.840 20.850 5.289 1.00 49.62 109 SER A C 1
ATOM 902 O O . SER A 1 109 ? -16.439 20.476 4.276 1.00 49.62 109 SER A O 1
ATOM 904 N N . LEU A 1 110 ? -15.140 19.976 6.030 1.00 54.97 110 LEU A N 1
ATOM 905 C CA . LEU A 1 110 ? -15.250 18.527 5.796 1.00 54.97 110 LEU A CA 1
ATOM 906 C C . LEU A 1 110 ? -16.609 18.019 6.308 1.00 54.97 110 LEU A C 1
ATOM 908 O O . LEU A 1 110 ? -16.712 17.472 7.403 1.00 54.97 110 LEU A O 1
ATOM 912 N N . ASP A 1 111 ? -17.654 18.202 5.507 1.00 54.66 111 ASP A N 1
ATOM 913 C CA . ASP A 1 111 ? -18.896 17.450 5.637 1.00 54.66 111 ASP A CA 1
ATOM 914 C C . ASP A 1 111 ? -18.636 15.966 5.325 1.00 54.66 111 ASP A C 1
ATOM 916 O O . ASP A 1 111 ? -17.658 15.596 4.674 1.00 54.66 111 ASP A O 1
ATOM 920 N N . HIS A 1 112 ? -19.543 15.077 5.736 1.00 50.59 112 HIS A N 1
ATOM 921 C CA . HIS A 1 112 ? -19.427 13.623 5.540 1.00 50.59 112 HIS A CA 1
ATOM 922 C C . HIS A 1 112 ? -19.317 13.150 4.071 1.00 50.59 112 HIS A C 1
ATOM 924 O O . HIS A 1 112 ? -19.266 11.950 3.825 1.00 50.59 112 HIS A O 1
ATOM 930 N N . THR A 1 113 ? -19.304 14.044 3.086 1.00 54.69 113 THR A N 1
ATOM 931 C CA . THR A 1 113 ? -19.178 13.697 1.661 1.00 54.69 113 THR A CA 1
ATOM 932 C C . THR A 1 113 ? -18.040 14.424 0.949 1.00 54.69 113 THR A C 1
ATOM 934 O O . THR A 1 113 ? -17.719 14.053 -0.178 1.00 54.69 113 THR A O 1
ATOM 937 N N . SER A 1 114 ? -17.397 15.411 1.582 1.00 65.38 114 SER A N 1
ATOM 938 C CA . SER A 1 114 ? -16.314 16.170 0.961 1.00 65.38 114 SER A CA 1
ATOM 939 C C . SER A 1 114 ? -14.946 15.549 1.257 1.00 65.38 114 SER A C 1
ATOM 941 O O . SER A 1 114 ? -14.719 14.889 2.276 1.00 65.38 114 SER A O 1
ATOM 943 N N . TYR A 1 115 ? -14.022 15.737 0.320 1.00 71.44 115 TYR A N 1
ATOM 944 C CA . TYR A 1 115 ? -12.608 15.428 0.477 1.00 71.44 115 TYR A CA 1
ATOM 945 C C . TYR A 1 115 ? -11.804 16.690 0.180 1.00 71.44 115 TYR A C 1
ATOM 947 O O . TYR A 1 115 ? -12.183 17.474 -0.687 1.00 71.44 115 TYR A O 1
ATOM 955 N N . ARG A 1 116 ? -10.684 16.862 0.881 1.00 78.44 116 ARG A N 1
ATOM 956 C CA . ARG A 1 116 ? -9.647 17.813 0.493 1.00 78.44 116 ARG A CA 1
ATOM 957 C C . ARG A 1 116 ? -8.675 17.127 -0.455 1.00 78.44 116 ARG A C 1
ATOM 959 O O . ARG A 1 116 ? -8.243 16.022 -0.156 1.00 78.44 116 ARG A O 1
ATOM 966 N N . CYS A 1 117 ? -8.282 17.754 -1.551 1.00 85.31 117 CYS A N 1
ATOM 967 C CA . CYS A 1 117 ? -7.286 17.253 -2.482 1.00 85.31 117 CYS A CA 1
ATOM 968 C C . CYS A 1 117 ? -6.093 18.204 -2.574 1.00 85.31 117 CYS A C 1
ATOM 970 O O . CYS A 1 117 ? -6.224 19.347 -2.999 1.00 85.31 117 CYS A O 1
ATOM 972 N N . ILE A 1 118 ? -4.911 17.702 -2.223 1.00 87.56 118 ILE A N 1
ATOM 973 C CA . ILE A 1 118 ? -3.643 18.430 -2.271 1.00 87.56 118 ILE A CA 1
ATOM 974 C C . ILE A 1 118 ? -2.850 17.928 -3.470 1.00 87.56 118 ILE A C 1
ATOM 976 O O . ILE A 1 118 ? -2.510 16.746 -3.549 1.00 87.56 118 ILE A O 1
ATOM 980 N N . CYS A 1 119 ? -2.518 18.817 -4.404 1.00 90.12 119 CYS A N 1
ATOM 981 C CA . CYS A 1 119 ? -1.670 18.453 -5.533 1.00 90.12 119 CYS A CA 1
ATOM 982 C C . CYS A 1 119 ? -0.267 18.062 -5.047 1.00 90.12 119 CYS A C 1
ATOM 984 O O . CYS A 1 119 ? 0.340 18.795 -4.265 1.00 90.12 119 CYS A O 1
ATOM 986 N N . LEU A 1 120 ? 0.281 16.936 -5.517 1.00 89.38 120 LEU A N 1
ATOM 987 C CA . LEU A 1 120 ? 1.625 16.473 -5.143 1.00 89.38 120 LEU A CA 1
ATOM 988 C C . LEU A 1 120 ? 2.701 16.808 -6.174 1.00 89.38 120 LEU A C 1
ATOM 990 O O . LEU A 1 120 ? 3.847 16.397 -6.015 1.00 89.38 120 LEU A O 1
ATOM 994 N N . TYR A 1 121 ? 2.369 17.589 -7.202 1.00 88.94 121 TYR A N 1
ATOM 995 C CA . TYR A 1 121 ? 3.372 18.070 -8.141 1.00 88.94 121 TYR A CA 1
ATOM 996 C C . TYR A 1 121 ? 4.379 18.998 -7.428 1.00 88.94 121 TYR A C 1
ATOM 998 O O . TYR A 1 121 ? 3.959 19.830 -6.601 1.00 88.94 121 TYR A O 1
ATOM 1006 N N . PRO A 1 122 ? 5.692 18.877 -7.709 1.00 85.25 122 PRO A N 1
ATOM 1007 C CA . PRO A 1 122 ? 6.707 19.759 -7.141 1.00 85.25 122 PRO A CA 1
ATOM 1008 C C . PRO A 1 122 ? 6.377 21.234 -7.395 1.00 85.25 122 PRO A C 1
ATOM 1010 O O . PRO A 1 122 ? 5.957 21.601 -8.487 1.00 85.25 122 PRO A O 1
ATOM 1013 N N . HIS A 1 123 ? 6.551 22.090 -6.386 1.00 84.00 123 HIS A N 1
ATOM 1014 C CA . HIS A 1 123 ? 6.291 23.542 -6.461 1.00 84.00 123 HIS A CA 1
ATOM 1015 C C . HIS A 1 123 ? 4.838 23.970 -6.748 1.00 84.00 123 HIS A C 1
ATOM 1017 O O . HIS A 1 123 ? 4.561 25.161 -6.854 1.00 84.00 123 HIS A O 1
ATOM 1023 N N . CYS A 1 124 ? 3.887 23.039 -6.847 1.00 88.19 124 CYS A N 1
ATOM 1024 C CA . CYS A 1 124 ? 2.473 23.380 -6.961 1.00 88.19 124 CYS A CA 1
ATOM 1025 C C . CYS A 1 124 ? 1.845 23.584 -5.574 1.00 88.19 124 CYS A C 1
ATOM 1027 O O . CYS A 1 124 ? 2.081 22.775 -4.684 1.00 88.19 124 CYS A O 1
ATOM 1029 N N . HIS A 1 125 ? 1.008 24.605 -5.387 1.00 84.69 125 HIS A N 1
ATOM 1030 C CA . HIS A 1 125 ? 0.326 24.880 -4.110 1.00 84.69 125 HIS A CA 1
ATOM 1031 C C . HIS A 1 125 ? -1.200 24.716 -4.173 1.00 84.69 125 HIS A C 1
ATOM 1033 O O . HIS A 1 125 ? -1.890 25.103 -3.237 1.00 84.69 125 HIS A O 1
ATOM 1039 N N . SER A 1 126 ? -1.722 24.146 -5.263 1.00 84.69 126 SER A N 1
ATOM 1040 C CA . SER A 1 126 ? -3.162 23.966 -5.460 1.00 84.69 126 SER A CA 1
ATOM 1041 C C . SER A 1 126 ? -3.768 22.988 -4.448 1.00 84.69 126 SER A C 1
ATOM 1043 O O . SER A 1 126 ? -3.220 21.902 -4.198 1.00 84.69 126 SER A O 1
ATOM 1045 N N . ILE A 1 127 ? -4.905 23.400 -3.887 1.00 83.38 127 ILE A N 1
ATOM 1046 C CA . ILE A 1 127 ? -5.744 22.653 -2.952 1.00 83.38 127 ILE A CA 1
ATOM 1047 C C . ILE A 1 127 ? -7.197 22.837 -3.404 1.00 83.38 127 ILE A C 1
ATOM 1049 O O . ILE A 1 127 ? -7.620 23.966 -3.629 1.00 83.38 127 ILE A O 1
ATOM 1053 N N . ASP A 1 128 ? -7.953 21.745 -3.513 1.00 78.62 128 ASP A N 1
ATOM 1054 C CA . ASP A 1 128 ? -9.411 21.749 -3.754 1.00 78.62 128 ASP A CA 1
ATOM 1055 C C . ASP A 1 128 ? -9.882 22.439 -5.049 1.00 78.62 128 ASP A C 1
ATOM 1057 O O . ASP A 1 128 ? -11.029 22.859 -5.173 1.00 78.62 128 ASP A O 1
ATOM 1061 N N . GLU A 1 129 ? -9.020 22.514 -6.062 1.00 77.19 129 GLU A N 1
ATOM 1062 C CA . GLU A 1 129 ? -9.368 23.055 -7.377 1.00 77.19 129 GLU A CA 1
ATOM 1063 C C . GLU A 1 129 ? -9.878 21.942 -8.315 1.00 77.19 129 GLU A C 1
ATOM 1065 O O . GLU A 1 129 ? -9.094 21.131 -8.817 1.00 77.19 129 GLU A O 1
ATOM 1070 N N . GLU A 1 130 ? -11.189 21.927 -8.595 1.00 68.31 130 GLU A N 1
ATOM 1071 C CA . GLU A 1 130 ? -11.896 20.859 -9.339 1.00 68.31 130 GLU A CA 1
ATOM 1072 C C . GLU A 1 130 ? -11.251 20.462 -10.681 1.00 68.31 130 GLU A C 1
ATOM 1074 O O . GLU A 1 130 ? -11.316 19.300 -11.073 1.00 68.31 130 GLU A O 1
ATOM 1079 N N . ASN A 1 131 ? -10.581 21.391 -11.371 1.00 82.12 131 ASN A N 1
ATOM 1080 C CA . ASN A 1 131 ? -9.999 21.158 -12.701 1.00 82.12 131 ASN A CA 1
ATOM 1081 C C . ASN A 1 131 ? -8.467 21.236 -12.747 1.00 82.12 131 ASN A C 1
ATOM 1083 O O . ASN A 1 131 ? -7.875 21.156 -13.825 1.00 82.12 131 ASN A O 1
ATOM 1087 N N . HIS A 1 132 ? -7.807 21.383 -11.599 1.00 90.19 132 HIS A N 1
ATOM 1088 C CA . HIS A 1 132 ? -6.372 21.654 -11.535 1.00 90.19 132 HIS A CA 1
ATOM 1089 C C . HIS A 1 132 ? -5.515 20.603 -12.249 1.00 90.19 132 HIS A C 1
ATOM 1091 O O . HIS A 1 132 ? -4.645 20.932 -13.055 1.00 90.19 132 HIS A O 1
ATOM 1097 N N . PHE A 1 133 ? -5.789 19.325 -11.992 1.00 87.56 133 PHE A N 1
ATOM 1098 C CA . PHE A 1 133 ? -5.006 18.215 -12.538 1.00 87.56 133 PHE A CA 1
ATOM 1099 C C . PHE A 1 133 ? -5.096 18.133 -14.067 1.00 87.56 133 PHE A C 1
ATOM 1101 O O . PHE A 1 133 ? -4.098 17.845 -14.725 1.00 87.56 133 PHE A O 1
ATOM 1108 N N . HIS A 1 134 ? -6.256 18.472 -14.636 1.00 84.75 134 HIS A N 1
ATOM 1109 C CA . HIS A 1 134 ? -6.452 18.532 -16.083 1.00 84.75 134 HIS A CA 1
ATOM 1110 C C . HIS A 1 134 ? -5.782 19.763 -16.705 1.00 84.75 134 HIS A C 1
ATOM 1112 O O . HIS A 1 134 ? -5.101 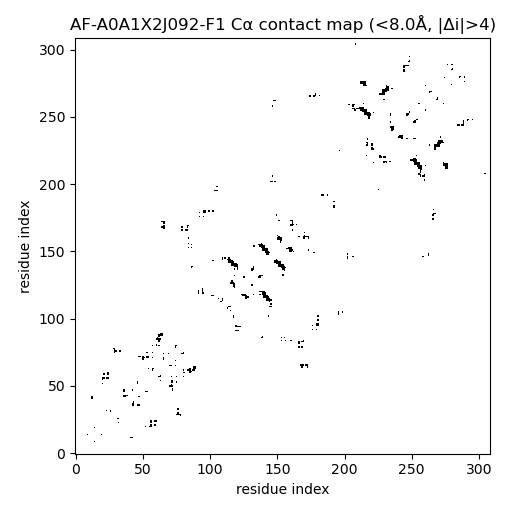19.637 -17.719 1.00 84.75 134 HIS A O 1
ATOM 1118 N N . LEU A 1 135 ? -5.933 20.942 -16.093 1.00 88.62 135 LEU A N 1
ATOM 1119 C CA . LEU A 1 135 ? -5.400 22.199 -16.629 1.00 88.62 135 LEU A CA 1
ATOM 1120 C C . LEU A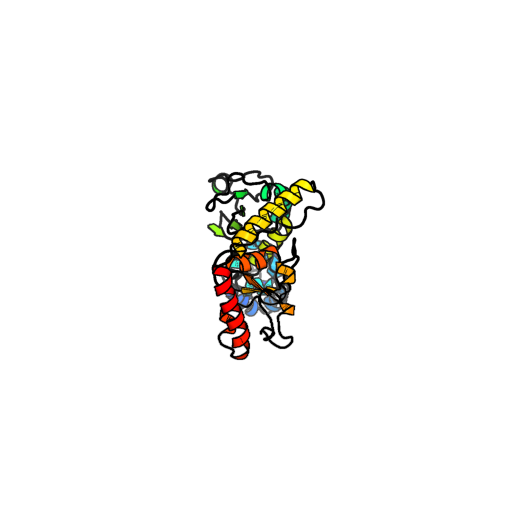 1 135 ? -3.871 22.273 -16.557 1.00 88.62 135 LEU A C 1
ATOM 1122 O O . LEU A 1 135 ? -3.229 22.757 -17.486 1.00 88.62 135 LEU A O 1
ATOM 1126 N N . CYS A 1 136 ? -3.283 21.781 -15.467 1.00 88.88 136 CYS A N 1
ATOM 1127 C CA . CYS A 1 136 ? -1.840 21.829 -15.242 1.00 88.88 136 CYS A CA 1
ATOM 1128 C C . CYS A 1 136 ? -1.116 20.543 -15.664 1.00 88.88 136 CYS A C 1
ATOM 1130 O O . CYS A 1 136 ? 0.101 20.467 -15.529 1.00 88.88 136 CYS A O 1
ATOM 1132 N N . SER A 1 137 ? -1.835 19.527 -16.162 1.00 89.12 137 SER A N 1
ATOM 1133 C CA . SER A 1 137 ? -1.274 18.198 -16.467 1.00 89.12 137 SER A CA 1
ATOM 1134 C C . SER A 1 137 ? -0.540 17.560 -15.275 1.00 89.12 137 SER A C 1
ATOM 1136 O O . SER A 1 137 ? 0.431 16.820 -15.432 1.00 89.12 137 SER A O 1
ATOM 1138 N N . HIS A 1 138 ? -0.996 17.847 -14.054 1.00 91.75 138 HIS A N 1
ATOM 1139 C CA . HIS A 1 138 ? -0.451 17.249 -12.840 1.00 91.75 138 HIS A CA 1
ATOM 1140 C C . HIS A 1 138 ? -1.109 15.894 -12.591 1.00 91.75 138 HIS A C 1
ATOM 1142 O O . HIS A 1 138 ? -2.322 15.746 -12.697 1.00 91.75 138 HIS A O 1
ATOM 1148 N N . SER A 1 139 ? -0.307 14.886 -12.252 1.00 91.25 139 SER A N 1
ATOM 1149 C CA . SER A 1 139 ? -0.782 13.499 -12.293 1.00 91.25 139 SER A CA 1
ATOM 1150 C C . SER A 1 139 ? -1.261 12.945 -10.957 1.00 91.25 139 SER A C 1
ATOM 1152 O O . SER A 1 139 ? -2.104 12.054 -10.964 1.00 91.25 139 SER A O 1
ATOM 1154 N N . VAL A 1 140 ? -0.730 13.412 -9.822 1.00 91.25 140 VAL A N 1
ATOM 1155 C CA . VAL A 1 140 ? -0.964 12.784 -8.510 1.00 91.25 140 VAL A CA 1
ATOM 1156 C C . VAL A 1 140 ? -1.432 13.808 -7.480 1.00 91.25 140 VAL A C 1
ATOM 1158 O O . VAL A 1 140 ? -0.813 14.862 -7.310 1.00 91.25 140 VAL A O 1
ATOM 1161 N N . GLY A 1 141 ? -2.510 13.473 -6.772 1.00 90.00 141 GLY A N 1
ATOM 1162 C CA . GLY A 1 141 ? -3.041 14.236 -5.645 1.00 90.00 141 GLY A CA 1
ATOM 1163 C C . GLY A 1 141 ? -3.203 13.374 -4.394 1.00 90.00 141 GLY A C 1
ATOM 1164 O O . GLY A 1 141 ? -3.482 12.178 -4.482 1.00 90.00 141 GLY A O 1
ATOM 1165 N N . LEU A 1 142 ? -3.030 13.990 -3.226 1.00 87.56 142 LEU A N 1
ATOM 1166 C CA . LEU A 1 142 ? -3.378 13.415 -1.931 1.00 87.56 142 LEU A CA 1
ATOM 1167 C C . LEU A 1 142 ? -4.783 13.873 -1.549 1.00 87.56 142 LEU A C 1
ATOM 1169 O O . LEU A 1 142 ? -4.995 15.050 -1.265 1.00 87.56 142 LEU A O 1
ATOM 1173 N N . GLN A 1 143 ? -5.721 12.939 -1.513 1.00 84.62 143 GLN A N 1
ATOM 1174 C CA . GLN A 1 143 ? -7.070 13.149 -1.018 1.00 84.62 143 GLN A CA 1
ATOM 1175 C C . GLN A 1 143 ? -7.154 12.824 0.473 1.00 84.62 143 GLN A C 1
ATOM 1177 O O . GLN A 1 143 ? -6.669 11.789 0.929 1.00 84.62 143 GLN A O 1
ATOM 1182 N N . ILE A 1 144 ? -7.795 13.703 1.229 1.00 77.62 144 ILE A N 1
ATOM 1183 C CA . ILE A 1 144 ? -8.005 13.605 2.668 1.00 77.62 144 ILE A CA 1
ATOM 1184 C C . ILE A 1 144 ? -9.502 13.695 2.894 1.00 77.62 144 ILE A C 1
ATOM 1186 O O . ILE A 1 144 ? -10.132 14.699 2.570 1.00 77.62 144 ILE A O 1
ATOM 1190 N N . SER A 1 145 ? -10.089 12.637 3.434 1.00 71.12 145 SER A N 1
ATOM 1191 C CA . SER A 1 145 ? -11.519 12.586 3.731 1.00 71.12 145 SER A CA 1
ATOM 1192 C C . SER A 1 145 ? -11.755 11.972 5.102 1.00 71.12 145 SER A C 1
ATOM 1194 O O . SER A 1 145 ? -10.907 11.255 5.634 1.00 71.12 145 SER A O 1
ATOM 1196 N N . LEU A 1 146 ? -12.949 12.188 5.654 1.00 60.38 146 LEU A N 1
ATOM 1197 C CA . LEU A 1 146 ? -13.365 11.564 6.915 1.00 60.38 146 LEU A CA 1
ATOM 1198 C C . LEU A 1 146 ? -13.465 10.026 6.829 1.00 60.38 146 LEU A C 1
ATOM 1200 O O . LEU A 1 146 ? -13.555 9.357 7.854 1.00 60.38 146 LEU A O 1
ATOM 1204 N N . PHE A 1 147 ? -13.479 9.455 5.621 1.00 59.97 147 PHE A N 1
ATOM 1205 C CA . PHE A 1 147 ? -13.677 8.019 5.383 1.00 59.97 147 PHE A CA 1
ATOM 1206 C C . PHE A 1 147 ? -12.377 7.308 5.009 1.00 59.97 147 PHE A C 1
ATOM 1208 O O . PHE A 1 147 ? -12.168 6.155 5.380 1.00 59.97 147 PHE A O 1
ATOM 1215 N N . HIS A 1 148 ? -11.496 8.010 4.299 1.00 61.44 148 HIS A N 1
ATOM 1216 C CA . HIS A 1 148 ? -10.256 7.486 3.745 1.00 61.44 148 HIS A CA 1
ATOM 1217 C C . HIS A 1 148 ? -9.147 8.513 3.981 1.00 61.44 148 HIS A C 1
ATOM 1219 O O . HIS A 1 148 ? -8.709 9.175 3.041 1.00 61.44 148 HIS A O 1
ATOM 1225 N N . ILE A 1 149 ? -8.763 8.663 5.260 1.00 65.19 149 ILE A N 1
ATOM 1226 C CA . ILE A 1 149 ? -7.928 9.741 5.837 1.00 65.19 149 ILE A CA 1
ATOM 1227 C C . ILE A 1 149 ? -6.797 10.195 4.907 1.00 65.19 149 ILE A C 1
ATOM 1229 O O . ILE A 1 149 ? -6.565 11.391 4.785 1.00 65.19 149 ILE A O 1
ATOM 1233 N N . PHE A 1 150 ? -6.143 9.269 4.202 1.00 77.56 150 PHE A N 1
ATOM 1234 C CA . PHE A 1 150 ? -5.200 9.598 3.139 1.00 77.56 150 PHE A CA 1
ATOM 1235 C C . PHE A 1 150 ? -5.357 8.635 1.968 1.00 77.56 150 PHE A C 1
ATOM 1237 O O . PHE A 1 150 ? -5.077 7.448 2.118 1.00 77.56 150 PHE A O 1
ATOM 1244 N N . THR A 1 151 ? -5.752 9.149 0.806 1.00 82.50 151 THR A N 1
ATOM 1245 C CA . THR A 1 151 ? -5.884 8.402 -0.451 1.00 82.50 151 THR A CA 1
ATOM 1246 C C . THR A 1 151 ? -5.028 9.062 -1.522 1.00 82.50 151 THR A C 1
ATOM 1248 O O . THR A 1 151 ? -5.093 10.272 -1.705 1.00 82.50 151 THR A O 1
ATOM 1251 N N . LEU A 1 152 ? -4.193 8.294 -2.221 1.00 87.31 152 LEU A N 1
ATOM 1252 C CA . LEU A 1 152 ? -3.429 8.814 -3.354 1.00 87.31 152 LEU A CA 1
ATOM 1253 C C . LEU A 1 152 ? -4.226 8.565 -4.627 1.00 87.31 152 LEU A C 1
ATOM 1255 O O . LEU A 1 152 ? -4.484 7.417 -4.971 1.00 87.31 152 LEU A O 1
ATOM 1259 N N . GLN A 1 153 ? -4.585 9.629 -5.333 1.00 89.44 153 GLN A N 1
ATOM 1260 C CA . GLN A 1 153 ? -5.302 9.547 -6.598 1.00 89.44 153 GLN A CA 1
ATOM 1261 C C . GLN A 1 153 ? -4.350 9.885 -7.743 1.00 89.44 153 GLN A C 1
ATOM 1263 O O . GLN A 1 153 ? -3.729 10.952 -7.746 1.00 89.44 153 GLN A O 1
ATOM 1268 N N . CYS A 1 154 ? -4.262 9.001 -8.739 1.00 91.25 154 CYS A N 1
ATOM 1269 C CA . CYS A 1 154 ? -3.665 9.347 -10.020 1.00 91.25 154 CYS A CA 1
ATOM 1270 C C . CYS A 1 154 ? -4.750 9.838 -10.976 1.00 91.25 154 CYS A C 1
ATOM 1272 O O . CYS A 1 154 ? -5.595 9.061 -11.418 1.00 91.25 154 CYS A O 1
ATOM 1274 N N . TYR A 1 155 ? -4.702 11.116 -11.327 1.00 90.94 155 TYR A N 1
ATOM 1275 C CA . TYR A 1 155 ? -5.628 11.740 -12.266 1.00 90.94 155 TYR A CA 1
ATOM 1276 C C . TYR A 1 155 ? -5.307 11.372 -13.718 1.00 90.94 155 TYR A C 1
ATOM 1278 O O . TYR A 1 155 ? -6.228 11.174 -14.503 1.00 90.94 155 TYR A O 1
ATOM 1286 N N . SER A 1 156 ? -4.030 11.164 -14.057 1.00 90.75 156 SER A N 1
ATOM 1287 C CA . SER A 1 156 ? -3.626 10.692 -15.392 1.00 90.75 156 SER A CA 1
ATOM 1288 C C . SER A 1 156 ? -4.063 9.249 -15.667 1.00 90.75 156 SER A C 1
ATOM 1290 O O . SER A 1 156 ? -4.440 8.922 -16.787 1.00 90.75 156 SER A O 1
ATOM 1292 N N . CYS A 1 157 ? -4.030 8.377 -14.652 1.00 89.88 157 CYS A N 1
ATOM 1293 C CA . CYS A 1 157 ? -4.482 6.984 -14.764 1.00 89.88 157 CYS A CA 1
ATOM 1294 C C . CYS A 1 157 ? -5.959 6.791 -14.378 1.00 89.88 157 CYS A C 1
ATOM 1296 O O . CYS A 1 157 ? -6.474 5.685 -14.511 1.00 89.88 157 CYS A O 1
ATOM 1298 N N . GLY A 1 158 ? -6.626 7.825 -13.852 1.00 88.62 158 GLY A N 1
ATOM 1299 C CA . GLY A 1 158 ? -8.026 7.769 -13.423 1.00 88.62 158 GLY A CA 1
ATOM 1300 C C . GLY A 1 158 ? -8.314 6.796 -12.273 1.00 88.62 158 GLY A C 1
ATOM 1301 O O . GLY A 1 158 ? -9.434 6.299 -12.177 1.00 88.62 158 GLY A O 1
ATOM 1302 N N . ARG A 1 159 ? -7.337 6.491 -11.406 1.00 89.38 159 ARG A N 1
ATOM 1303 C CA . ARG A 1 159 ? -7.500 5.491 -10.334 1.00 89.38 159 ARG A CA 1
ATOM 1304 C C . ARG A 1 159 ? -6.837 5.874 -9.016 1.00 89.38 159 ARG A C 1
ATOM 1306 O O . ARG A 1 159 ? -5.829 6.584 -8.998 1.00 89.38 159 ARG A O 1
ATOM 1313 N N . SER A 1 160 ? -7.380 5.319 -7.936 1.00 86.94 160 SER A N 1
ATOM 1314 C CA . SER A 1 160 ? -6.742 5.340 -6.622 1.00 86.94 160 SER A CA 1
ATOM 1315 C C . SER A 1 160 ? -5.552 4.375 -6.592 1.00 86.94 160 SER A C 1
ATOM 1317 O O . SER A 1 160 ? -5.569 3.308 -7.216 1.00 86.94 160 SER A O 1
ATOM 1319 N N . ILE A 1 161 ? -4.495 4.773 -5.894 1.00 86.88 161 ILE A N 1
ATOM 1320 C CA . ILE A 1 161 ? -3.234 4.047 -5.769 1.00 86.88 161 ILE A CA 1
ATOM 1321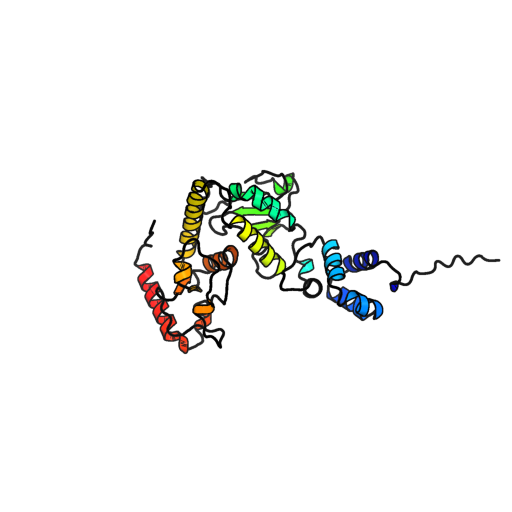 C C . ILE A 1 161 ? -3.188 3.353 -4.404 1.00 86.88 161 ILE A C 1
ATOM 1323 O O . ILE A 1 161 ? -3.407 3.977 -3.363 1.00 86.88 161 ILE A O 1
ATOM 1327 N N . GLY A 1 162 ? -2.837 2.064 -4.407 1.00 76.06 162 GLY A N 1
ATOM 1328 C CA . GLY A 1 162 ? -2.606 1.288 -3.184 1.00 76.06 162 GLY A CA 1
ATOM 1329 C C . GLY A 1 162 ? -3.870 0.824 -2.444 1.00 76.06 162 GLY A C 1
ATOM 1330 O O . GLY A 1 162 ? -3.748 0.237 -1.367 1.00 76.06 162 GLY A O 1
ATOM 1331 N N . ASP A 1 163 ? -5.064 1.045 -3.004 1.00 70.00 163 ASP A N 1
ATOM 1332 C CA . ASP A 1 163 ? -6.341 0.666 -2.380 1.00 70.00 163 ASP A CA 1
ATOM 1333 C C . ASP A 1 163 ? -6.715 -0.810 -2.576 1.00 70.00 163 ASP A C 1
ATOM 1335 O O . ASP A 1 163 ? -7.294 -1.420 -1.679 1.00 70.00 163 ASP A O 1
ATOM 1339 N N . ASP A 1 164 ? -6.364 -1.410 -3.715 1.00 64.75 164 ASP A N 1
ATOM 1340 C CA . ASP A 1 164 ? -6.817 -2.757 -4.090 1.00 64.75 164 ASP A CA 1
ATOM 1341 C C . ASP A 1 164 ? -5.999 -3.902 -3.463 1.00 64.75 164 ASP A C 1
ATOM 1343 O O . ASP A 1 164 ? -6.391 -5.067 -3.543 1.00 64.75 164 ASP A O 1
ATOM 1347 N N . GLY A 1 165 ? -4.860 -3.581 -2.839 1.00 64.38 165 GLY A N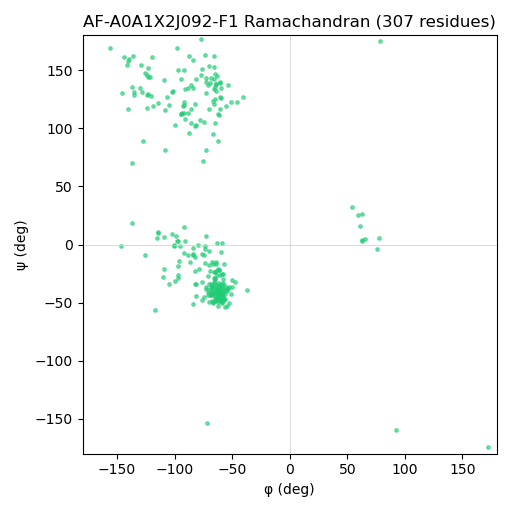 1
ATOM 1348 C CA . GLY A 1 165 ? -3.939 -4.540 -2.231 1.00 64.38 165 GLY A CA 1
ATOM 1349 C C . GLY A 1 165 ? -3.292 -5.532 -3.207 1.00 64.38 165 GLY A C 1
ATOM 1350 O O . GLY A 1 165 ? -2.567 -6.412 -2.744 1.00 64.38 165 GLY A O 1
ATOM 1351 N N . ARG A 1 166 ? -3.535 -5.406 -4.519 1.00 74.25 166 ARG A N 1
ATOM 1352 C CA . ARG A 1 166 ? -3.047 -6.335 -5.550 1.00 74.25 166 ARG A CA 1
ATOM 1353 C C . ARG A 1 166 ? -1.615 -6.027 -5.960 1.00 74.25 166 ARG A C 1
ATOM 1355 O O . ARG A 1 166 ? -0.858 -6.946 -6.245 1.00 74.25 166 ARG A O 1
ATOM 1362 N N . LEU A 1 167 ? -1.251 -4.747 -5.958 1.00 85.00 167 LEU A N 1
ATOM 1363 C CA . LEU A 1 167 ? 0.076 -4.276 -6.342 1.00 85.00 167 LEU A CA 1
ATOM 1364 C C . LEU A 1 167 ? 0.904 -4.000 -5.086 1.00 85.00 167 LEU A C 1
ATOM 1366 O O . LEU A 1 167 ? 0.725 -2.982 -4.409 1.00 85.00 167 LEU A O 1
ATOM 1370 N N . LEU A 1 168 ? 1.813 -4.921 -4.755 1.00 83.38 168 LEU A N 1
ATOM 1371 C CA . LEU A 1 168 ? 2.600 -4.858 -3.520 1.00 83.38 168 LEU A CA 1
ATOM 1372 C C . LEU A 1 168 ? 3.498 -3.619 -3.497 1.00 83.38 168 LEU A C 1
ATOM 1374 O O . LEU A 1 168 ? 3.623 -2.973 -2.455 1.00 83.38 168 LEU A O 1
ATOM 1378 N N . GLY A 1 169 ? 4.075 -3.260 -4.649 1.00 84.69 169 GLY A N 1
ATOM 1379 C CA . GLY A 1 169 ? 4.887 -2.051 -4.798 1.00 84.69 169 GLY A CA 1
ATOM 1380 C C . GLY A 1 169 ? 4.112 -0.766 -4.495 1.00 84.69 169 GLY A C 1
ATOM 1381 O O . GLY A 1 169 ? 4.584 0.069 -3.724 1.00 84.69 169 GLY A O 1
ATOM 1382 N N . GLU A 1 170 ? 2.899 -0.623 -5.036 1.00 87.94 170 GLU A N 1
ATOM 1383 C CA . GLU A 1 170 ? 2.049 0.547 -4.776 1.00 87.94 170 GLU A CA 1
ATOM 1384 C C . GLU A 1 170 ? 1.572 0.611 -3.334 1.00 87.94 170 GLU A C 1
ATOM 1386 O O . GLU A 1 170 ? 1.576 1.688 -2.734 1.00 87.94 170 GLU A O 1
ATOM 1391 N N . LYS A 1 171 ? 1.181 -0.538 -2.769 1.00 84.44 171 LYS A N 1
ATOM 1392 C CA . LYS A 1 171 ? 0.771 -0.638 -1.369 1.00 84.44 171 LYS A CA 1
ATOM 1393 C C . LYS A 1 171 ? 1.902 -0.185 -0.451 1.00 84.44 171 LYS A C 1
ATOM 1395 O O . LYS A 1 171 ? 1.685 0.678 0.398 1.00 84.44 171 LYS A O 1
ATOM 1400 N N . TRP A 1 172 ? 3.105 -0.724 -0.648 1.00 85.00 172 TRP A N 1
ATOM 1401 C CA . TRP A 1 172 ? 4.283 -0.351 0.131 1.00 85.00 172 TRP A CA 1
ATOM 1402 C C . TRP A 1 172 ? 4.598 1.143 0.007 1.00 85.00 172 TRP A C 1
ATOM 1404 O O . TRP A 1 172 ? 4.767 1.818 1.026 1.00 85.00 172 TRP A O 1
ATOM 1414 N N . LEU A 1 173 ? 4.638 1.679 -1.217 1.00 85.25 173 LEU A N 1
ATOM 1415 C CA . LEU A 1 173 ? 4.986 3.080 -1.440 1.00 85.25 173 LEU A CA 1
ATOM 1416 C C . LEU A 1 173 ? 3.937 4.012 -0.819 1.00 85.25 173 LEU A C 1
ATOM 1418 O O . LEU A 1 173 ? 4.284 4.922 -0.071 1.00 85.25 173 LEU A O 1
ATOM 1422 N N . THR A 1 174 ? 2.653 3.725 -1.027 1.00 83.31 174 THR A N 1
ATOM 1423 C CA . THR A 1 174 ? 1.538 4.488 -0.445 1.00 83.31 174 THR A CA 1
ATOM 1424 C C . THR A 1 174 ? 1.576 4.475 1.081 1.00 83.31 174 THR A C 1
ATOM 1426 O O . THR A 1 174 ? 1.470 5.529 1.704 1.00 83.31 174 THR A O 1
ATOM 1429 N N . GLN A 1 175 ? 1.782 3.309 1.702 1.00 81.00 175 GLN A N 1
ATOM 1430 C CA . GLN A 1 175 ? 1.940 3.198 3.156 1.00 81.00 175 GLN A CA 1
ATOM 1431 C C . GLN A 1 175 ? 3.141 4.003 3.659 1.00 81.00 175 GLN A C 1
ATOM 1433 O O . GLN A 1 175 ? 3.054 4.679 4.681 1.00 81.00 175 GLN A O 1
ATOM 1438 N N . THR A 1 176 ? 4.256 3.964 2.932 1.00 80.81 176 THR A N 1
ATOM 1439 C CA . THR A 1 176 ? 5.479 4.675 3.315 1.00 80.81 176 THR A CA 1
ATOM 1440 C C . THR A 1 176 ? 5.289 6.194 3.213 1.00 80.81 176 THR A C 1
ATOM 1442 O O . THR A 1 176 ? 5.663 6.916 4.136 1.00 80.81 176 THR A O 1
ATOM 1445 N N . LEU A 1 177 ? 4.633 6.682 2.152 1.00 80.50 177 LEU A N 1
ATOM 1446 C CA . LEU A 1 177 ? 4.276 8.098 1.974 1.00 80.50 177 LEU A CA 1
ATOM 1447 C C . LEU A 1 177 ? 3.339 8.582 3.085 1.00 80.50 177 LEU A C 1
ATOM 1449 O O . LEU A 1 177 ? 3.577 9.614 3.706 1.00 80.50 177 LEU A O 1
ATOM 1453 N N . ILE A 1 178 ? 2.298 7.808 3.382 1.00 77.81 178 ILE A N 1
ATOM 1454 C CA . ILE A 1 178 ? 1.320 8.138 4.420 1.00 77.81 178 ILE A CA 1
ATOM 1455 C C . ILE A 1 178 ? 1.960 8.161 5.807 1.00 77.81 178 ILE A C 1
ATOM 1457 O O . ILE A 1 178 ? 1.691 9.071 6.592 1.00 77.81 178 ILE A O 1
ATOM 1461 N N . ARG A 1 179 ? 2.849 7.212 6.117 1.00 75.81 179 ARG A N 1
ATOM 1462 C CA . ARG A 1 179 ? 3.622 7.238 7.366 1.00 75.81 179 ARG A CA 1
ATOM 1463 C C . ARG A 1 179 ? 4.513 8.463 7.465 1.00 75.81 179 ARG A C 1
ATOM 1465 O O . ARG A 1 179 ? 4.598 9.039 8.541 1.00 75.81 179 ARG A O 1
ATOM 1472 N N . ALA A 1 180 ? 5.142 8.889 6.372 1.00 75.00 180 ALA A N 1
ATOM 1473 C CA . ALA A 1 180 ? 5.952 10.105 6.368 1.00 75.00 180 ALA A CA 1
ATOM 1474 C C . ALA A 1 180 ? 5.111 11.347 6.713 1.00 75.00 180 ALA A C 1
ATOM 1476 O O . ALA A 1 180 ? 5.521 12.142 7.552 1.00 75.00 180 ALA A O 1
ATOM 1477 N N . ILE A 1 181 ? 3.905 11.467 6.143 1.00 72.62 181 ILE A N 1
ATOM 1478 C CA . ILE A 1 181 ? 2.975 12.572 6.435 1.00 72.62 181 ILE A CA 1
ATOM 1479 C C . ILE A 1 181 ? 2.452 12.486 7.869 1.00 72.62 181 ILE A C 1
ATOM 1481 O O . ILE A 1 181 ? 2.278 13.502 8.523 1.00 72.62 181 ILE A O 1
ATOM 1485 N N . THR A 1 182 ? 2.188 11.287 8.380 1.00 68.75 182 THR A N 1
ATOM 1486 C CA . THR A 1 182 ? 1.587 11.095 9.711 1.00 68.75 182 THR A CA 1
ATOM 1487 C C . THR A 1 182 ? 2.595 11.024 10.853 1.00 68.75 182 THR A C 1
ATOM 1489 O O . THR A 1 182 ? 2.189 11.043 12.016 1.00 68.75 182 THR A O 1
ATOM 1492 N N . SER A 1 183 ? 3.891 10.960 10.543 1.00 68.12 183 SER A N 1
ATOM 1493 C CA . SER A 1 183 ? 4.956 10.961 11.542 1.00 68.12 183 SER A CA 1
ATOM 1494 C C . SER A 1 183 ? 5.046 12.325 12.228 1.00 68.12 183 SER A C 1
ATOM 1496 O O . SER A 1 183 ? 4.868 13.348 11.560 1.00 68.12 183 SER A O 1
ATOM 1498 N N . PRO A 1 184 ? 5.348 12.374 13.539 1.00 59.41 184 PRO A N 1
ATOM 1499 C CA . PRO A 1 184 ? 5.481 13.629 14.264 1.00 59.41 184 PRO A CA 1
ATOM 1500 C C . PRO A 1 184 ? 6.517 14.518 13.579 1.00 59.41 184 PRO A C 1
ATOM 1502 O O . PRO A 1 184 ? 7.686 14.149 13.449 1.00 59.41 184 PRO A O 1
ATOM 1505 N N . MET A 1 185 ? 6.088 15.693 13.129 1.00 58.91 185 MET A N 1
ATOM 1506 C CA . MET A 1 185 ? 6.997 16.693 12.597 1.00 58.91 185 MET A CA 1
ATOM 1507 C C . MET A 1 185 ? 7.963 17.108 13.699 1.00 58.91 185 MET A C 1
ATOM 1509 O O . MET A 1 185 ? 7.572 17.752 14.668 1.00 58.91 185 MET A O 1
ATOM 1513 N N . GLY A 1 186 ? 9.240 16.761 13.544 1.00 51.75 186 GLY A N 1
ATOM 1514 C CA . GLY A 1 186 ? 10.265 17.021 14.557 1.00 51.75 186 GLY A CA 1
ATOM 1515 C C . GLY A 1 186 ? 10.520 18.504 14.862 1.00 51.75 186 GLY A C 1
ATOM 1516 O O . GLY A 1 186 ? 11.417 18.790 15.650 1.00 51.75 186 GLY A O 1
ATOM 1517 N N . LYS A 1 187 ? 9.798 19.446 14.226 1.00 48.06 187 LYS A N 1
ATOM 1518 C CA . LYS A 1 187 ? 10.019 20.899 14.347 1.00 48.06 187 LYS A CA 1
ATOM 1519 C C . LYS A 1 187 ? 8.781 21.814 14.268 1.00 48.06 187 LYS A C 1
ATOM 1521 O O . LYS A 1 187 ? 8.969 23.020 14.396 1.00 48.06 187 LYS A O 1
ATOM 1526 N N . THR A 1 188 ? 7.550 21.331 14.077 1.00 52.00 188 THR A N 1
ATOM 1527 C CA . THR A 1 188 ? 6.377 22.235 14.144 1.00 52.00 188 THR A CA 1
ATOM 1528 C C . THR A 1 188 ? 6.011 22.594 15.570 1.00 52.00 188 THR A C 1
ATOM 1530 O O . THR A 1 188 ? 6.205 21.792 16.484 1.00 52.00 188 THR A O 1
ATOM 1533 N N . SER A 1 189 ? 5.432 23.786 15.745 1.00 52.19 189 SER A N 1
ATOM 1534 C CA . SER A 1 189 ? 4.844 24.233 17.007 1.00 52.19 189 SER A CA 1
ATOM 1535 C C . SER A 1 189 ? 3.980 23.125 17.608 1.00 52.19 189 SER A C 1
ATOM 1537 O O . SER A 1 189 ? 3.045 22.642 16.965 1.00 52.19 189 SER A O 1
ATOM 1539 N N . PHE A 1 190 ? 4.316 22.734 18.833 1.00 55.06 190 PHE A N 1
ATOM 1540 C CA . PHE A 1 190 ? 3.663 21.683 19.613 1.00 55.06 190 PHE A CA 1
ATOM 1541 C C . PHE A 1 190 ? 2.125 21.802 19.620 1.00 55.06 190 PHE A C 1
ATOM 1543 O O . PHE A 1 190 ? 1.424 20.792 19.600 1.00 55.06 190 PHE A O 1
ATOM 1550 N N . ASP A 1 191 ? 1.609 23.032 19.560 1.00 54.56 191 ASP A N 1
ATOM 1551 C CA . ASP A 1 191 ? 0.176 23.338 19.570 1.00 54.56 191 ASP A CA 1
ATOM 1552 C C . ASP A 1 191 ? -0.544 22.907 18.287 1.00 54.56 191 ASP A C 1
ATOM 1554 O O . ASP A 1 191 ? -1.583 22.251 18.361 1.00 54.56 191 ASP A O 1
ATOM 1558 N N . LEU A 1 192 ? 0.054 23.168 17.117 1.00 53.09 192 LEU A N 1
ATOM 1559 C CA . LEU A 1 192 ? -0.480 22.697 15.838 1.00 53.09 192 LEU A CA 1
ATOM 1560 C C . LEU A 1 192 ? -0.505 21.165 15.833 1.00 53.09 192 LEU A C 1
ATOM 1562 O O . LEU A 1 192 ? -1.537 20.570 15.570 1.00 53.09 192 LEU A O 1
ATOM 1566 N N . ALA A 1 193 ? 0.585 20.502 16.231 1.00 55.47 193 ALA A N 1
ATOM 1567 C CA . ALA A 1 193 ? 0.612 19.041 16.310 1.00 55.47 193 ALA A CA 1
ATOM 1568 C C . ALA A 1 193 ? -0.507 18.478 17.215 1.00 55.47 193 ALA A C 1
ATOM 1570 O O . ALA A 1 193 ? -1.143 17.486 16.864 1.00 55.47 193 ALA A O 1
ATOM 1571 N N . LYS A 1 194 ? -0.798 19.132 18.346 1.00 58.12 194 LYS A N 1
ATOM 1572 C CA . LYS A 1 194 ? -1.823 18.699 19.304 1.00 58.12 194 LYS A CA 1
ATOM 1573 C C . LYS A 1 194 ? -3.247 18.770 18.742 1.00 58.12 194 LYS A C 1
ATOM 1575 O O . LYS A 1 194 ? -3.968 17.777 18.845 1.00 58.12 194 LYS A O 1
ATOM 1580 N N . GLU A 1 195 ? -3.647 19.889 18.138 1.00 56.03 195 GLU A N 1
ATOM 1581 C CA . GLU A 1 195 ? -4.979 20.029 17.517 1.00 56.03 195 GLU A CA 1
ATOM 1582 C C . GLU A 1 195 ? -5.175 19.015 16.380 1.00 56.03 195 GLU A C 1
ATOM 1584 O O . GLU A 1 195 ? -6.235 18.407 16.232 1.00 56.03 195 GLU A O 1
ATOM 1589 N N . LEU A 1 196 ? -4.110 18.740 15.631 1.00 57.28 196 LEU A N 1
ATOM 1590 C CA . LEU A 1 196 ? -4.113 17.771 14.539 1.00 57.28 196 LEU A CA 1
ATOM 1591 C C . LEU A 1 196 ? -4.270 16.332 15.014 1.00 57.28 196 LEU A C 1
ATOM 1593 O O . LEU A 1 196 ? -5.054 15.571 14.440 1.00 57.28 196 LEU A O 1
ATOM 1597 N N . PHE A 1 197 ? -3.562 15.954 16.080 1.00 64.31 197 PHE A N 1
ATOM 1598 C CA . PHE A 1 197 ? -3.747 14.649 16.704 1.00 64.31 197 PHE A CA 1
ATOM 1599 C C . PHE A 1 197 ? -5.169 14.485 17.243 1.00 64.31 197 PHE A C 1
ATOM 1601 O O . PHE A 1 197 ? -5.721 13.392 17.140 1.00 64.31 197 PHE A O 1
ATOM 1608 N N . GLN A 1 198 ? -5.783 15.556 17.753 1.00 63.47 198 GLN A N 1
ATOM 1609 C CA . GLN A 1 198 ? -7.176 15.539 18.200 1.00 63.47 198 GLN A CA 1
ATOM 1610 C C . GLN A 1 198 ? -8.153 15.362 17.031 1.00 63.47 198 GLN A C 1
ATOM 1612 O O . GLN A 1 198 ? -8.995 14.469 17.086 1.00 63.47 198 GLN A O 1
ATOM 1617 N N . CYS A 1 199 ? -8.018 16.126 15.941 1.00 61.50 199 CYS A N 1
ATOM 1618 C CA . CYS A 1 199 ? -8.856 15.954 14.749 1.00 61.50 199 CYS A CA 1
ATOM 1619 C C . CYS A 1 199 ? -8.733 14.544 14.159 1.00 61.50 199 CYS A C 1
ATOM 1621 O O . CYS A 1 199 ? -9.743 13.897 13.881 1.00 61.50 199 CYS A O 1
ATOM 1623 N N . ARG A 1 200 ? -7.507 14.028 14.028 1.00 68.81 200 ARG A N 1
ATOM 1624 C CA . ARG A 1 200 ? -7.264 12.656 13.569 1.00 68.81 200 ARG A CA 1
ATOM 1625 C C . ARG A 1 200 ? -7.927 11.632 14.490 1.00 68.81 200 ARG A C 1
ATOM 1627 O O . ARG A 1 200 ? -8.617 10.737 14.006 1.00 68.81 200 ARG A O 1
ATOM 1634 N N . ARG A 1 201 ? -7.782 11.801 15.808 1.00 68.81 201 ARG A N 1
ATOM 1635 C CA . ARG A 1 201 ? -8.415 10.927 16.798 1.00 68.81 201 ARG A CA 1
ATOM 1636 C C . ARG A 1 201 ? -9.939 10.947 16.677 1.00 68.81 201 ARG A C 1
ATOM 1638 O O . ARG A 1 201 ? -10.551 9.891 16.776 1.00 68.81 201 ARG A O 1
ATOM 1645 N N . LEU A 1 202 ? -10.559 12.097 16.405 1.00 67.12 202 LEU A N 1
ATOM 1646 C CA . LEU A 1 202 ? -12.008 12.192 16.186 1.00 67.12 202 LEU A CA 1
ATOM 1647 C C . LEU A 1 202 ? -12.465 11.413 14.945 1.00 67.12 202 LEU A C 1
ATOM 1649 O O . LEU A 1 202 ? -13.479 10.714 15.001 1.00 67.12 202 LEU A O 1
ATOM 1653 N N . ILE A 1 203 ? -11.712 11.492 13.844 1.00 65.75 203 ILE A N 1
ATOM 1654 C CA . ILE A 1 203 ? -12.009 10.733 12.619 1.00 65.75 203 ILE A CA 1
ATOM 1655 C C . ILE A 1 203 ? -11.890 9.234 12.886 1.00 65.75 203 ILE A C 1
ATOM 1657 O O . ILE A 1 203 ? -12.775 8.460 12.530 1.00 65.75 203 ILE A O 1
ATOM 1661 N N . GLU A 1 204 ? -10.825 8.818 13.559 1.00 68.38 204 GLU A N 1
ATOM 1662 C CA . GLU A 1 204 ? -10.598 7.416 13.882 1.00 68.38 204 GLU A CA 1
ATOM 1663 C C . GLU A 1 204 ? -11.638 6.870 14.858 1.00 68.38 204 GLU A C 1
ATOM 1665 O O . GLU A 1 204 ? -12.169 5.794 14.615 1.00 68.38 204 GLU A O 1
ATOM 1670 N N . ILE A 1 205 ? -12.024 7.627 15.890 1.00 66.94 205 ILE A N 1
ATOM 1671 C CA . ILE A 1 205 ? -13.143 7.279 16.779 1.00 66.94 205 ILE A CA 1
ATOM 1672 C C . ILE A 1 205 ? -14.442 7.139 15.973 1.00 66.94 205 ILE A C 1
ATOM 1674 O O . ILE A 1 205 ? -15.199 6.190 16.183 1.00 66.94 205 ILE A O 1
ATOM 1678 N N . SER A 1 206 ? -14.706 8.050 15.029 1.00 66.06 206 SER A N 1
ATOM 1679 C CA . SER A 1 206 ? -15.870 7.953 14.139 1.00 66.06 206 SER A CA 1
ATOM 1680 C C . SER A 1 206 ? -15.825 6.687 13.284 1.00 66.06 206 SER A C 1
ATOM 1682 O O . SER A 1 206 ? -16.851 6.028 13.119 1.00 66.06 206 SER A O 1
ATOM 1684 N N . LEU A 1 207 ? -14.649 6.315 12.773 1.00 65.38 207 LEU A N 1
ATOM 1685 C CA . LEU A 1 207 ? -14.455 5.079 12.023 1.00 65.38 207 LEU A CA 1
ATOM 1686 C C . LEU A 1 207 ? -14.641 3.855 12.923 1.00 65.38 207 LEU A C 1
ATOM 1688 O O . LEU A 1 207 ? -15.438 2.997 12.564 1.00 65.38 207 LEU A O 1
ATOM 1692 N N . PHE A 1 208 ? -13.993 3.785 14.091 1.00 66.75 208 PHE A N 1
ATOM 1693 C CA . PHE A 1 208 ? -14.059 2.645 15.019 1.00 66.75 208 PHE A CA 1
ATOM 1694 C C . PHE A 1 208 ? -15.474 2.378 15.537 1.00 66.75 208 PHE A C 1
ATOM 1696 O O . PHE A 1 208 ? -15.855 1.222 15.695 1.00 66.75 208 PHE A O 1
ATOM 1703 N N . ASN A 1 209 ? -16.290 3.419 15.706 1.00 65.12 209 ASN A N 1
ATOM 1704 C CA . ASN A 1 209 ? -17.656 3.286 16.215 1.00 65.12 209 ASN A CA 1
ATOM 1705 C C . ASN A 1 209 ? -18.695 2.832 15.173 1.00 65.12 209 ASN A C 1
ATOM 1707 O O . ASN A 1 209 ? -19.875 2.703 15.508 1.00 65.12 209 ASN A O 1
ATOM 1711 N N . ARG A 1 210 ? -18.319 2.601 13.907 1.00 63.47 210 ARG A N 1
ATOM 1712 C CA . ARG A 1 210 ? -19.290 2.179 12.885 1.00 63.47 210 ARG A CA 1
ATOM 1713 C C . ARG A 1 210 ? -19.588 0.680 12.940 1.00 63.47 210 ARG A C 1
ATOM 1715 O O . ARG A 1 210 ? -18.665 -0.121 13.104 1.00 63.47 210 ARG A O 1
ATOM 1722 N N . PRO A 1 211 ? -20.851 0.284 12.705 1.00 56.12 211 PRO A N 1
ATOM 1723 C CA . PRO A 1 211 ? -21.216 -1.119 12.566 1.00 56.12 211 PRO A CA 1
ATOM 1724 C C . PRO A 1 211 ? -20.567 -1.727 11.313 1.00 56.12 211 PRO A C 1
ATOM 1726 O O . PRO A 1 211 ? -20.470 -1.080 10.272 1.00 56.12 211 PRO A O 1
ATOM 1729 N N . GLY A 1 212 ? -20.138 -2.985 11.395 1.00 62.16 212 GLY A N 1
ATOM 1730 C CA . GLY A 1 212 ? -19.529 -3.702 10.277 1.00 62.16 212 GLY A CA 1
ATOM 1731 C C . GLY A 1 212 ? -18.959 -5.049 10.704 1.00 62.16 212 GLY A C 1
ATOM 1732 O O . GLY A 1 212 ? -19.143 -5.463 11.845 1.00 62.16 212 GLY A O 1
ATOM 1733 N N . TRP A 1 213 ? -18.272 -5.728 9.781 1.00 63.22 213 TRP A N 1
ATOM 1734 C CA . TRP A 1 213 ? -17.547 -6.962 10.091 1.00 63.22 213 TRP A CA 1
ATOM 1735 C C . TRP A 1 213 ? -16.487 -6.677 11.135 1.00 63.22 213 TRP A C 1
ATOM 1737 O O . TRP A 1 213 ? -15.678 -5.772 10.947 1.00 63.22 213 TRP A O 1
ATOM 1747 N N . SER A 1 214 ? -16.506 -7.451 12.204 1.00 83.62 214 SER A N 1
ATOM 1748 C CA . SER A 1 214 ? -15.673 -7.220 13.365 1.00 83.62 214 SER A CA 1
ATOM 1749 C C . SER A 1 214 ? -14.362 -7.982 13.249 1.00 83.62 214 SER A C 1
ATOM 1751 O O . SER A 1 214 ? -14.313 -9.201 13.075 1.00 83.62 214 SER A O 1
ATOM 1753 N N . TYR A 1 215 ? -13.296 -7.205 13.323 1.00 90.69 215 TYR A N 1
ATOM 1754 C CA . TYR A 1 215 ? -11.914 -7.625 13.290 1.00 90.69 215 TYR A CA 1
ATOM 1755 C C . TYR A 1 215 ? -11.292 -7.436 14.661 1.00 90.69 215 TYR A C 1
ATOM 1757 O O . TYR A 1 215 ? -11.570 -6.452 15.343 1.00 90.69 215 TYR A O 1
ATOM 1765 N N . ILE A 1 216 ? -10.442 -8.379 15.040 1.00 91.62 216 ILE A N 1
ATOM 1766 C CA . ILE A 1 216 ? -9.855 -8.458 16.372 1.00 91.62 216 ILE A CA 1
ATOM 1767 C C . ILE A 1 216 ? -8.520 -7.713 16.384 1.00 91.62 216 ILE A C 1
ATOM 1769 O O . ILE A 1 216 ? -7.598 -8.074 15.646 1.00 91.62 216 ILE A O 1
ATOM 1773 N N . VAL A 1 217 ? -8.412 -6.689 17.230 1.00 91.50 217 VAL A N 1
ATOM 1774 C CA . VAL A 1 217 ? -7.182 -5.910 17.442 1.00 91.50 217 VAL A CA 1
ATOM 1775 C C . VAL A 1 217 ? -6.772 -5.934 18.906 1.00 91.50 217 VAL A C 1
ATOM 1777 O O . VAL A 1 217 ? -7.621 -5.953 19.792 1.00 91.50 217 VAL A O 1
ATOM 1780 N N . GLU A 1 218 ? -5.470 -5.957 19.161 1.00 93.62 218 GLU A N 1
ATOM 1781 C CA . GLU A 1 218 ? -4.904 -5.986 20.511 1.00 93.62 218 GLU A CA 1
ATOM 1782 C C . GLU A 1 218 ? -5.324 -4.753 21.339 1.00 93.62 218 GLU A C 1
ATOM 1784 O O . GLU A 1 218 ? -5.371 -3.626 20.836 1.00 93.62 218 GLU A O 1
ATOM 1789 N N . LYS A 1 219 ? -5.721 -4.994 22.599 1.00 90.62 219 LYS A N 1
ATOM 1790 C CA . LYS A 1 219 ? -6.402 -4.000 23.440 1.00 90.62 219 LYS A CA 1
ATOM 1791 C C . LYS A 1 219 ? -5.488 -2.863 23.886 1.00 90.62 219 LYS A C 1
ATOM 1793 O O . LYS A 1 219 ? -5.916 -1.714 23.833 1.00 90.62 219 LYS A O 1
ATOM 1798 N N . SER A 1 220 ? -4.255 -3.152 24.305 1.00 90.06 220 SER A N 1
ATOM 1799 C CA . SER A 1 220 ? -3.339 -2.106 24.772 1.00 90.06 220 SER A CA 1
ATOM 1800 C C . SER A 1 220 ? -2.996 -1.120 23.657 1.00 90.06 220 SER A C 1
ATOM 1802 O O . SER A 1 220 ? -3.036 0.084 23.884 1.00 90.06 220 SER A O 1
ATOM 1804 N N . TRP A 1 221 ? -2.803 -1.608 22.432 1.00 90.25 221 TRP A N 1
ATOM 1805 C CA . TRP A 1 221 ? -2.640 -0.787 21.240 1.00 90.25 221 TRP A CA 1
ATOM 1806 C C . TRP A 1 221 ? -3.888 0.047 20.931 1.00 90.25 221 TRP A C 1
ATOM 1808 O O . TRP A 1 221 ? -3.773 1.215 20.573 1.00 90.25 221 TRP A O 1
ATOM 1818 N N . TYR A 1 222 ? -5.087 -0.532 21.067 1.00 84.12 222 TYR A N 1
ATOM 1819 C CA . TYR A 1 222 ? -6.346 0.189 20.839 1.00 84.12 222 TYR A CA 1
ATOM 1820 C C . TYR A 1 222 ? -6.549 1.346 21.836 1.00 84.12 222 TYR A C 1
ATOM 1822 O O . TYR A 1 222 ? -7.085 2.402 21.475 1.00 84.12 222 TYR A O 1
ATOM 1830 N N . ASP A 1 223 ? -6.116 1.144 23.082 1.00 81.94 223 ASP A N 1
ATOM 1831 C CA . ASP A 1 223 ? -6.202 2.133 24.156 1.00 81.94 223 ASP A CA 1
ATOM 1832 C C . ASP A 1 223 ? -5.053 3.166 24.114 1.00 81.94 223 ASP A C 1
ATOM 1834 O O . ASP A 1 223 ? -5.213 4.277 24.625 1.00 81.94 223 ASP A O 1
ATOM 1838 N N . GLU A 1 224 ? -3.915 2.842 23.491 1.00 81.19 224 GLU A N 1
ATOM 1839 C CA . GLU A 1 224 ? -2.752 3.727 23.360 1.00 81.19 224 GLU A CA 1
ATOM 1840 C C . GLU A 1 224 ? -2.989 4.870 22.354 1.00 81.19 224 GLU A C 1
ATOM 1842 O O . GLU A 1 224 ? -3.549 4.690 21.268 1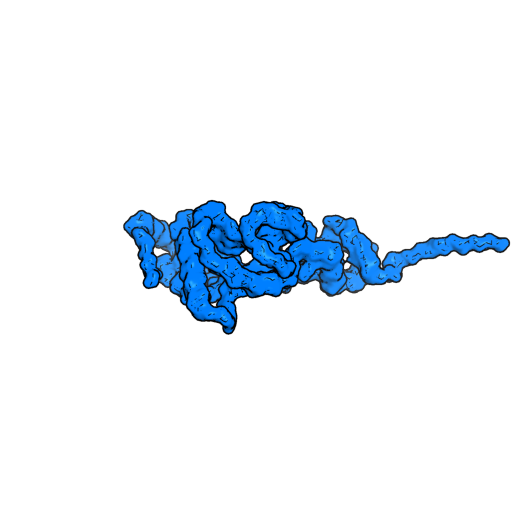.00 81.19 224 GLU A O 1
ATOM 1847 N N . TRP A 1 225 ? -2.519 6.080 22.691 1.00 67.50 225 TRP A N 1
ATOM 1848 C CA . TRP A 1 225 ? -2.495 7.205 21.754 1.00 67.50 225 TRP A CA 1
ATOM 1849 C C . TRP A 1 225 ? -1.285 8.137 21.940 1.00 67.50 225 TRP A C 1
ATOM 1851 O O . TRP A 1 225 ? -1.080 8.630 23.052 1.00 67.50 225 TRP A O 1
ATOM 1861 N N . PRO A 1 226 ? -0.541 8.483 20.866 1.00 64.75 226 PRO A N 1
ATOM 1862 C CA . PRO A 1 226 ? -0.634 7.942 19.506 1.00 64.75 226 PRO A CA 1
ATOM 1863 C C . PRO A 1 226 ? -0.076 6.510 19.455 1.00 64.75 226 PRO A C 1
ATOM 1865 O O . PRO A 1 226 ? 1.038 6.291 19.926 1.00 64.75 226 PRO A O 1
ATOM 1868 N N . PRO A 1 227 ? -0.797 5.535 18.879 1.00 71.25 227 PRO A N 1
ATOM 1869 C CA . PRO A 1 227 ? -0.339 4.164 18.915 1.00 71.25 227 PRO A CA 1
ATOM 1870 C C . PRO A 1 227 ? 0.783 3.961 17.892 1.00 71.25 227 PRO A C 1
ATOM 1872 O O . PRO A 1 227 ? 0.798 4.566 16.812 1.00 71.25 227 PRO A O 1
ATOM 1875 N N . GLY A 1 228 ? 1.737 3.101 18.243 1.00 77.38 228 GLY A N 1
ATOM 1876 C CA . GLY A 1 228 ? 2.780 2.638 17.331 1.00 77.38 228 GLY A CA 1
ATOM 1877 C C . GLY A 1 228 ? 2.240 1.672 16.269 1.00 77.38 228 GLY A C 1
ATOM 1878 O O . GLY A 1 228 ? 1.063 1.677 15.918 1.00 77.38 228 GLY A O 1
ATOM 1879 N N . GLN A 1 229 ? 3.095 0.791 15.751 1.00 86.12 229 GLN A N 1
ATOM 1880 C CA . GLN A 1 229 ? 2.655 -0.311 14.887 1.00 86.12 229 GLN A CA 1
ATOM 1881 C C . GLN A 1 229 ? 1.772 -1.297 15.674 1.00 86.12 229 GLN A C 1
ATOM 1883 O O . GLN A 1 229 ? 2.145 -1.692 16.777 1.00 86.12 229 GLN A O 1
ATOM 1888 N N . LEU A 1 230 ? 0.648 -1.752 15.100 1.00 88.81 230 LEU A N 1
ATOM 1889 C CA . LEU A 1 230 ? -0.206 -2.754 15.751 1.00 88.81 230 LEU A CA 1
ATOM 1890 C C . LEU A 1 230 ? 0.523 -4.095 15.848 1.00 88.81 230 LEU A C 1
ATOM 1892 O O . LEU A 1 230 ? 0.905 -4.665 14.823 1.00 88.81 230 LEU A O 1
ATOM 1896 N N . ASN A 1 231 ? 0.667 -4.633 17.061 1.00 91.50 231 ASN A N 1
ATOM 1897 C CA . ASN A 1 231 ? 1.256 -5.949 17.294 1.00 91.50 231 ASN A CA 1
ATOM 1898 C C . ASN A 1 231 ? 0.210 -6.987 17.718 1.00 91.50 231 ASN A C 1
ATOM 1900 O O . ASN A 1 231 ? 0.093 -7.353 18.883 1.00 91.50 231 ASN A O 1
ATOM 1904 N N . ASN A 1 232 ? -0.493 -7.539 16.734 1.00 92.38 232 ASN A N 1
ATOM 1905 C CA . ASN A 1 232 ? -1.496 -8.577 16.958 1.00 92.38 232 ASN A CA 1
ATOM 1906 C C . ASN A 1 232 ? -0.907 -9.966 17.240 1.00 92.38 232 ASN A C 1
ATOM 1908 O O . ASN A 1 232 ? -1.661 -10.873 17.583 1.00 92.38 232 ASN A O 1
ATOM 1912 N N . LYS A 1 233 ? 0.412 -10.168 17.104 1.00 92.19 233 LYS A N 1
ATOM 1913 C CA . LYS A 1 233 ? 1.047 -11.473 17.376 1.00 92.19 233 LYS A CA 1
ATOM 1914 C C . LYS A 1 233 ? 0.807 -11.963 18.803 1.00 92.19 233 LYS A C 1
ATOM 1916 O O . LYS A 1 233 ? 0.727 -13.162 19.012 1.00 92.19 233 LYS A O 1
ATOM 1921 N N . ILE A 1 234 ? 0.655 -11.046 19.757 1.00 91.62 234 ILE A N 1
ATOM 1922 C CA . ILE A 1 234 ? 0.423 -11.363 21.175 1.00 91.62 234 ILE A CA 1
ATOM 1923 C C . ILE A 1 234 ? -0.909 -12.110 21.372 1.00 91.62 234 ILE A C 1
ATOM 1925 O O . ILE A 1 234 ? -1.049 -12.902 22.297 1.00 91.62 234 ILE A O 1
ATOM 1929 N N . LEU A 1 235 ? -1.876 -11.911 20.471 1.00 93.31 235 LEU A N 1
ATOM 1930 C CA . LEU A 1 235 ? -3.162 -12.611 20.490 1.00 93.31 235 LEU A CA 1
ATOM 1931 C C . LEU A 1 235 ? -3.106 -13.990 19.814 1.00 93.31 235 LEU A C 1
ATOM 1933 O O . LEU A 1 235 ? -4.088 -14.735 19.839 1.00 93.31 235 LEU A O 1
ATOM 1937 N N . GLN A 1 236 ? -1.998 -14.320 19.153 1.00 91.62 236 GLN A N 1
ATOM 1938 C CA . GLN A 1 236 ? -1.864 -15.513 18.324 1.00 91.62 236 GLN A CA 1
ATOM 1939 C C . GLN A 1 236 ? -1.194 -16.644 19.098 1.00 91.62 236 GLN A C 1
ATOM 1941 O O . GLN A 1 236 ? -0.370 -16.424 19.982 1.00 91.62 236 GLN A O 1
ATOM 1946 N N . LYS A 1 237 ? -1.545 -17.880 18.748 1.00 88.62 237 LYS A N 1
ATOM 1947 C CA . LYS A 1 237 ? -0.817 -19.063 19.218 1.00 88.62 237 LYS A CA 1
ATOM 1948 C C . LYS A 1 237 ? 0.543 -19.113 18.518 1.00 88.62 237 LYS A C 1
ATOM 1950 O O . LYS A 1 237 ? 0.592 -18.938 17.305 1.00 88.62 237 LYS A O 1
ATOM 1955 N N . GLU A 1 238 ? 1.615 -19.419 19.245 1.00 81.06 238 GLU A N 1
ATOM 1956 C CA . GLU A 1 238 ? 2.983 -19.441 18.692 1.00 81.06 238 GLU A CA 1
ATOM 1957 C C . GLU A 1 238 ? 3.131 -20.373 17.473 1.00 81.06 238 GLU A C 1
ATOM 1959 O O . GLU A 1 238 ? 3.795 -20.016 16.501 1.00 81.06 238 GLU A O 1
ATOM 1964 N N . ASP A 1 239 ? 2.426 -21.510 17.475 1.00 74.94 239 ASP A N 1
ATOM 1965 C CA . ASP A 1 239 ? 2.585 -22.568 16.467 1.00 74.94 239 ASP A CA 1
ATOM 1966 C C . ASP A 1 239 ? 1.509 -22.580 15.370 1.00 74.94 239 ASP A C 1
ATOM 1968 O O . ASP A 1 239 ? 1.521 -23.436 14.482 1.00 74.94 239 ASP A O 1
ATOM 1972 N N . THR A 1 240 ? 0.527 -21.673 15.413 1.00 72.81 240 THR A N 1
ATOM 1973 C CA . THR A 1 240 ? -0.590 -21.698 14.454 1.00 72.81 240 THR A CA 1
ATOM 1974 C C . THR A 1 240 ? -0.982 -20.306 13.987 1.00 72.81 240 THR A C 1
ATOM 1976 O O . THR A 1 240 ? -0.770 -19.312 14.668 1.00 72.81 240 THR A O 1
ATOM 1979 N N . LYS A 1 241 ? -1.665 -20.230 12.841 1.00 77.56 241 LYS A N 1
ATOM 1980 C CA . LYS A 1 241 ? -2.284 -18.986 12.356 1.00 77.56 241 LYS A CA 1
ATOM 1981 C C . LYS A 1 241 ? -3.543 -18.572 13.143 1.00 77.56 241 LYS A C 1
ATOM 1983 O O . LYS A 1 241 ? -4.238 -17.659 12.709 1.00 77.56 241 LYS A O 1
ATOM 1988 N N . GLY A 1 242 ? -3.866 -19.258 14.242 1.00 85.94 242 GLY A N 1
ATOM 1989 C CA . GLY A 1 242 ? -5.070 -19.045 15.046 1.00 85.94 242 GLY A CA 1
ATOM 1990 C C . GLY A 1 242 ? -4.846 -18.169 16.281 1.00 85.94 242 GLY A C 1
ATOM 1991 O O . GLY A 1 242 ? -3.714 -17.892 16.678 1.00 85.94 242 GLY A O 1
ATOM 1992 N N . LEU A 1 243 ? -5.947 -17.759 16.912 1.00 90.12 243 LEU A N 1
ATOM 1993 C CA . LEU A 1 243 ? -5.928 -16.980 18.151 1.00 90.12 243 LEU A CA 1
ATOM 1994 C C . LEU A 1 243 ? -5.787 -17.871 19.386 1.00 90.12 243 LEU A C 1
ATOM 1996 O O . LEU A 1 243 ? -6.136 -19.054 19.377 1.00 90.12 243 LEU A O 1
ATOM 2000 N N . ILE A 1 244 ? -5.335 -17.280 20.487 1.00 91.44 244 ILE A N 1
ATOM 2001 C CA . ILE A 1 244 ? -5.447 -17.882 21.814 1.00 91.44 244 ILE A CA 1
ATOM 2002 C C . ILE A 1 244 ? -6.945 -17.983 22.167 1.00 91.44 244 ILE A C 1
ATOM 2004 O O . ILE A 1 244 ? -7.683 -17.004 22.119 1.00 91.44 244 ILE A O 1
ATOM 2008 N N . CYS A 1 245 ? -7.437 -19.178 22.502 1.00 86.69 245 CYS A N 1
ATOM 2009 C CA . CYS A 1 245 ? -8.882 -19.407 22.668 1.00 86.69 245 CYS A CA 1
ATOM 2010 C C . CYS A 1 245 ? -9.463 -18.798 23.958 1.00 86.69 245 CYS A C 1
ATOM 2012 O O . CYS A 1 245 ? -10.677 -18.669 24.079 1.00 86.69 245 CYS A O 1
ATOM 2014 N N . THR A 1 246 ? -8.613 -18.436 24.921 1.00 90.12 246 THR A N 1
ATOM 2015 C CA . THR A 1 246 ? -9.011 -17.898 26.233 1.00 90.12 246 THR A CA 1
ATOM 2016 C C . THR A 1 246 ? -9.108 -16.373 26.274 1.00 90.12 246 THR A C 1
ATOM 2018 O O . THR A 1 246 ? -9.348 -15.820 27.348 1.00 90.12 246 THR A O 1
ATOM 2021 N N . LEU A 1 247 ? -8.898 -15.699 25.138 1.00 93.06 247 LEU A N 1
ATOM 2022 C CA . LEU A 1 247 ? -8.946 -14.242 25.042 1.00 93.06 247 LEU A CA 1
ATOM 2023 C C . LEU A 1 247 ? -10.349 -13.701 25.332 1.00 93.06 247 LEU A C 1
ATOM 2025 O O . LEU A 1 247 ? -11.364 -14.311 24.982 1.00 93.06 247 LEU A O 1
ATOM 2029 N N . LYS A 1 248 ? -10.400 -12.512 25.927 1.00 90.69 248 LYS A N 1
ATOM 2030 C CA . LYS A 1 248 ? -11.624 -11.822 26.333 1.00 90.69 248 LYS A CA 1
ATOM 2031 C C . LYS A 1 248 ? -11.704 -10.437 25.701 1.00 90.69 248 LYS A C 1
ATOM 2033 O O . LYS A 1 248 ? -10.800 -9.612 25.839 1.00 90.69 248 LYS A O 1
ATOM 2038 N N . ILE A 1 249 ? -12.839 -10.167 25.063 1.00 88.62 249 ILE A N 1
ATOM 2039 C CA . ILE A 1 249 ? -13.163 -8.849 24.515 1.00 88.62 249 ILE A CA 1
ATOM 2040 C C . ILE A 1 249 ? -13.203 -7.779 25.617 1.00 88.62 249 ILE A C 1
ATOM 2042 O O . ILE A 1 249 ? -13.696 -8.026 26.720 1.00 88.62 249 ILE A O 1
ATOM 2046 N N . GLY A 1 250 ? -12.663 -6.599 25.317 1.00 83.56 250 GLY A N 1
ATOM 2047 C CA . GLY A 1 250 ? -12.532 -5.467 26.233 1.00 83.56 250 GLY A CA 1
ATOM 2048 C C . GLY A 1 250 ? -11.416 -5.618 27.272 1.00 83.56 250 GLY A C 1
ATOM 2049 O O . GLY A 1 250 ? -11.195 -4.691 28.045 1.00 83.56 250 GLY A O 1
ATOM 2050 N N . THR A 1 251 ? -10.726 -6.765 27.318 1.00 89.50 251 THR A N 1
ATOM 2051 C CA . THR A 1 251 ? -9.559 -7.002 28.188 1.00 89.50 251 THR A CA 1
ATOM 2052 C C . THR A 1 251 ? -8.306 -7.268 27.365 1.00 89.50 251 THR A C 1
ATOM 2054 O O . THR A 1 251 ? -7.333 -6.539 27.502 1.00 89.50 251 THR A O 1
ATOM 2057 N N . ASP A 1 252 ? -8.344 -8.274 26.490 1.00 93.44 252 ASP A N 1
ATOM 2058 C CA . ASP A 1 252 ? -7.185 -8.672 25.682 1.00 93.44 252 ASP A CA 1
ATOM 2059 C C . ASP A 1 252 ? -7.259 -8.100 24.261 1.00 93.44 252 ASP A C 1
ATOM 2061 O O . ASP A 1 252 ? -6.244 -7.791 23.639 1.00 93.44 252 ASP A O 1
ATOM 2065 N N . PHE A 1 253 ? -8.475 -7.934 23.739 1.00 92.12 253 PHE A N 1
ATOM 2066 C CA . PHE A 1 253 ? -8.704 -7.383 22.409 1.00 92.12 253 PHE A CA 1
ATOM 2067 C C . PHE A 1 253 ? -9.950 -6.503 22.345 1.00 92.12 253 PHE A C 1
ATOM 2069 O O . PHE A 1 253 ? -10.852 -6.609 23.178 1.00 92.12 253 PHE A O 1
ATOM 2076 N N . GLU A 1 254 ? -10.016 -5.679 21.306 1.00 88.81 254 GLU A N 1
ATOM 2077 C CA . GLU A 1 254 ? -11.186 -4.899 20.918 1.00 88.81 254 GLU A CA 1
ATOM 2078 C C . GLU A 1 254 ? -11.637 -5.286 19.502 1.00 88.81 254 GLU A C 1
ATOM 2080 O O . GLU A 1 254 ? -10.886 -5.897 18.733 1.00 88.81 254 GLU A O 1
ATOM 2085 N N . LEU A 1 255 ? -12.881 -4.949 19.159 1.00 87.44 255 LEU A N 1
ATOM 2086 C CA . LEU A 1 255 ? -13.414 -5.147 17.816 1.00 87.44 255 LEU A CA 1
ATOM 2087 C C . LEU A 1 255 ? -13.424 -3.845 17.031 1.00 87.44 255 LEU A C 1
ATOM 2089 O O . LEU A 1 255 ? -13.956 -2.834 17.480 1.00 87.44 255 LEU A O 1
ATOM 2093 N N . VAL A 1 256 ? -12.918 -3.908 15.807 1.00 84.50 256 VAL A N 1
ATOM 2094 C CA . VAL A 1 256 ? -12.978 -2.808 14.844 1.00 84.50 256 VAL A CA 1
ATOM 2095 C C . VAL A 1 256 ? -13.664 -3.265 13.569 1.00 84.50 256 VAL A C 1
ATOM 2097 O O . VAL A 1 256 ? -13.617 -4.441 13.218 1.00 84.50 256 VAL A O 1
ATOM 2100 N N . ASN A 1 257 ? -14.308 -2.354 12.846 1.00 82.50 257 ASN A N 1
ATOM 2101 C CA . ASN A 1 257 ? -14.904 -2.714 11.562 1.00 82.50 257 ASN A CA 1
ATOM 2102 C C . ASN A 1 257 ? -13.857 -2.822 10.434 1.00 82.50 257 ASN A C 1
ATOM 2104 O O . ASN A 1 257 ? -12.675 -2.524 10.608 1.00 82.50 257 ASN A O 1
ATOM 2108 N N . ASN A 1 258 ? -14.304 -3.206 9.236 1.00 81.56 258 ASN A N 1
ATOM 2109 C CA . ASN A 1 258 ? -13.441 -3.326 8.059 1.00 81.56 258 ASN A CA 1
ATOM 2110 C C . ASN A 1 258 ? -12.742 -2.017 7.651 1.00 81.56 258 ASN A C 1
ATOM 2112 O O . ASN A 1 258 ? -11.572 -2.039 7.275 1.00 81.56 258 ASN A O 1
ATOM 2116 N N . ALA A 1 259 ? -13.439 -0.879 7.723 1.00 76.38 259 ALA A N 1
ATOM 2117 C CA . ALA A 1 259 ? -12.861 0.417 7.361 1.00 76.38 259 ALA A CA 1
ATOM 2118 C C . ALA A 1 259 ? -11.751 0.808 8.344 1.00 76.38 259 ALA A C 1
ATOM 2120 O O . ALA A 1 259 ? -10.674 1.247 7.946 1.00 76.38 259 ALA A O 1
ATOM 2121 N N . SER A 1 260 ? -11.988 0.564 9.628 1.00 79.00 260 SER A N 1
ATOM 2122 C CA . SER A 1 260 ? -11.015 0.732 10.693 1.00 79.00 260 SER A CA 1
ATOM 2123 C C . SER A 1 260 ? -9.818 -0.196 10.552 1.00 79.00 260 SER A C 1
ATOM 2125 O O . SER A 1 260 ? -8.692 0.278 10.625 1.00 79.00 260 SER A O 1
ATOM 2127 N N . ARG A 1 261 ? -10.028 -1.489 10.276 1.00 85.19 261 ARG A N 1
ATOM 2128 C CA . ARG A 1 261 ? -8.939 -2.425 9.961 1.00 85.19 261 ARG A CA 1
ATOM 2129 C C . ARG A 1 261 ? -8.066 -1.879 8.831 1.00 85.19 261 ARG A C 1
ATOM 2131 O O . ARG A 1 261 ? -6.846 -1.833 8.962 1.00 85.19 261 ARG A O 1
ATOM 2138 N N . TYR A 1 262 ? -8.693 -1.465 7.734 1.00 79.06 262 TYR A N 1
ATOM 2139 C CA . TYR A 1 262 ? -7.990 -0.928 6.575 1.00 79.06 262 TYR A CA 1
ATOM 2140 C C . TYR A 1 262 ? -7.178 0.326 6.937 1.00 79.06 262 TYR A C 1
ATOM 2142 O O . TYR A 1 262 ? -6.006 0.440 6.581 1.00 79.06 262 TYR A O 1
ATOM 2150 N N . CYS A 1 263 ? -7.777 1.229 7.717 1.00 77.50 263 CYS A N 1
ATOM 2151 C CA . CYS A 1 263 ? -7.115 2.411 8.260 1.00 77.50 263 CYS A CA 1
ATOM 2152 C C . CYS A 1 263 ? -5.888 2.034 9.110 1.00 77.50 263 CYS A C 1
ATOM 2154 O O . CYS A 1 263 ? -4.808 2.594 8.918 1.00 77.50 263 CYS A O 1
ATOM 2156 N N . ILE A 1 264 ? -6.024 1.029 9.983 1.00 81.25 264 ILE A N 1
ATOM 2157 C CA . ILE A 1 264 ? -4.947 0.560 10.858 1.00 81.25 264 ILE A CA 1
ATOM 2158 C C . ILE A 1 264 ? -3.766 0.023 10.045 1.00 81.25 264 ILE A C 1
ATOM 2160 O O . ILE A 1 264 ? -2.629 0.471 10.214 1.00 81.25 264 ILE A O 1
ATOM 2164 N N . GLU A 1 265 ? -4.039 -0.904 9.123 1.00 81.31 265 GLU A N 1
ATOM 2165 C CA . GLU A 1 265 ? -3.017 -1.508 8.263 1.00 81.31 265 GLU A CA 1
ATOM 2166 C C . GLU A 1 265 ? -2.280 -0.456 7.423 1.00 81.31 265 GLU A C 1
ATOM 2168 O O . GLU A 1 265 ? -1.072 -0.570 7.195 1.00 81.31 265 GLU A O 1
ATOM 2173 N N . ARG A 1 266 ? -3.003 0.569 6.959 1.00 75.94 266 ARG A N 1
ATOM 2174 C CA . ARG A 1 266 ? -2.468 1.622 6.095 1.00 75.94 266 ARG A CA 1
ATOM 2175 C C . ARG A 1 266 ? -1.622 2.638 6.858 1.00 75.94 266 ARG A C 1
ATOM 2177 O O . ARG A 1 266 ? -0.528 2.960 6.401 1.00 75.94 266 ARG A O 1
ATOM 2184 N N . LEU A 1 267 ? -2.112 3.134 7.994 1.00 75.19 267 LEU A N 1
ATOM 2185 C CA . LEU A 1 267 ? -1.467 4.216 8.745 1.00 75.19 267 LEU A CA 1
ATOM 2186 C C . LEU A 1 267 ? -0.365 3.703 9.671 1.00 75.19 267 LEU A C 1
ATOM 2188 O O . LEU A 1 267 ? 0.762 4.189 9.623 1.00 75.19 267 LEU A O 1
ATOM 2192 N N . TYR A 1 268 ? -0.675 2.707 10.496 1.00 77.69 268 TYR A N 1
ATOM 2193 C CA . TYR A 1 268 ? 0.213 2.251 11.570 1.00 77.69 268 TYR A CA 1
ATOM 2194 C C . TYR A 1 268 ? 1.035 1.034 11.160 1.00 77.69 268 TYR A C 1
ATOM 2196 O O . TYR A 1 268 ? 2.147 0.820 11.640 1.00 77.69 268 TYR A O 1
ATOM 2204 N N . GLY A 1 269 ? 0.513 0.252 10.216 1.00 78.38 269 GLY A N 1
ATOM 2205 C CA . GLY A 1 269 ? 1.071 -1.048 9.891 1.00 78.38 269 GLY A CA 1
ATOM 2206 C C . GLY A 1 269 ? 0.691 -2.123 10.892 1.00 78.38 269 GLY A C 1
ATOM 2207 O O . GLY A 1 269 ? 0.068 -1.875 11.920 1.00 78.38 269 GLY A O 1
ATOM 2208 N N . LEU A 1 270 ? 1.104 -3.342 10.561 1.00 86.75 270 LEU A N 1
ATOM 2209 C CA . LEU A 1 270 ? 0.689 -4.547 11.256 1.00 86.75 270 LEU A CA 1
ATOM 2210 C C . LEU A 1 270 ? 1.884 -5.476 11.474 1.00 86.75 270 LEU A C 1
ATOM 2212 O O . LEU A 1 270 ? 2.688 -5.693 10.569 1.00 86.75 270 LEU A O 1
ATOM 2216 N N . SER A 1 271 ? 1.988 -6.020 12.679 1.00 87.12 271 SER A N 1
ATOM 2217 C CA . SER A 1 271 ? 2.782 -7.193 13.027 1.00 87.12 271 SER A CA 1
ATOM 2218 C C . SER A 1 271 ? 1.815 -8.301 13.442 1.00 87.12 271 SER A C 1
ATOM 2220 O O . SER A 1 271 ? 1.023 -8.131 14.367 1.00 87.12 271 SER A O 1
ATOM 2222 N N . GLY A 1 272 ? 1.872 -9.439 12.748 1.00 85.31 272 GLY A N 1
ATOM 2223 C CA . GLY A 1 272 ? 0.888 -10.515 12.893 1.00 85.31 272 GLY A CA 1
ATOM 2224 C C . GLY A 1 272 ? -0.253 -10.384 11.886 1.00 85.31 272 GLY A C 1
ATOM 2225 O O . GLY A 1 272 ? -0.105 -9.750 10.845 1.00 85.31 272 GLY A O 1
ATOM 2226 N N . MET A 1 273 ? -1.385 -11.015 12.180 1.00 87.19 273 MET A N 1
ATOM 2227 C CA . MET A 1 273 ? -2.588 -10.995 11.345 1.00 87.19 273 MET A CA 1
ATOM 2228 C C . MET A 1 273 ? -3.767 -10.439 12.139 1.00 87.19 273 MET A C 1
ATOM 2230 O O . MET A 1 273 ? -3.904 -10.702 13.336 1.00 87.19 273 MET A O 1
ATOM 2234 N N . ILE A 1 274 ? -4.630 -9.695 11.454 1.00 89.75 274 ILE A N 1
ATOM 2235 C CA . ILE A 1 274 ? -5.931 -9.285 11.975 1.00 89.75 274 ILE A CA 1
ATOM 2236 C C . ILE A 1 274 ? -6.948 -10.307 11.473 1.00 89.75 274 ILE A C 1
ATOM 2238 O O . ILE A 1 274 ? -7.194 -10.391 10.270 1.00 89.75 274 ILE A O 1
ATOM 2242 N N . LEU A 1 275 ? -7.503 -11.093 12.392 1.00 90.31 275 LEU A N 1
ATOM 2243 C CA . LEU A 1 275 ? -8.542 -12.073 12.090 1.00 90.31 275 LEU A CA 1
ATOM 2244 C C . LEU A 1 275 ? -9.917 -11.454 12.325 1.00 90.31 275 LEU A C 1
ATOM 2246 O O . LEU A 1 275 ? -10.108 -10.659 13.250 1.00 90.31 275 LEU A O 1
ATOM 2250 N N . SER A 1 276 ? -10.862 -11.803 11.466 1.00 89.38 276 SER A N 1
ATOM 2251 C CA . SER A 1 276 ? -12.272 -11.482 11.643 1.00 89.38 276 SER A CA 1
ATOM 2252 C C . SER A 1 276 ? -12.975 -12.549 12.470 1.00 89.38 276 SER A C 1
ATOM 2254 O O . SER A 1 276 ? -12.521 -13.688 12.564 1.00 89.38 276 SER A O 1
ATOM 2256 N N . GLU A 1 277 ? -14.140 -12.205 13.012 1.00 87.25 277 GLU A N 1
ATOM 2257 C CA . GLU A 1 277 ? -15.046 -13.199 13.595 1.00 87.25 277 GLU A CA 1
ATOM 2258 C C . GLU A 1 277 ? -15.365 -14.333 12.613 1.00 87.25 277 GLU A C 1
ATOM 2260 O O . GLU A 1 277 ? -15.434 -15.489 13.020 1.00 87.25 277 GLU A O 1
ATOM 2265 N N . TYR A 1 278 ? -15.529 -14.010 11.324 1.00 86.94 278 TYR A N 1
ATOM 2266 C CA . TYR A 1 278 ? -15.846 -14.978 10.273 1.00 86.94 278 TYR A CA 1
ATOM 2267 C C . TYR A 1 278 ? -14.747 -16.035 10.113 1.00 86.94 278 TYR A C 1
ATOM 2269 O O . TYR A 1 278 ? -15.050 -17.221 9.993 1.00 86.94 278 TYR A O 1
ATOM 2277 N N . ASP A 1 279 ? -13.478 -15.628 10.211 1.00 87.50 279 ASP A N 1
ATOM 2278 C CA . ASP A 1 279 ? -12.329 -16.536 10.104 1.00 87.50 279 ASP A CA 1
ATOM 2279 C C . ASP A 1 279 ? -12.311 -17.598 11.221 1.00 87.50 279 ASP A C 1
ATOM 2281 O O . ASP A 1 279 ? -11.701 -18.654 11.064 1.00 87.50 279 ASP A O 1
ATOM 2285 N N . LEU A 1 280 ? -12.997 -17.341 12.341 1.00 87.62 280 LEU A N 1
ATOM 2286 C CA . LEU A 1 280 ? -13.028 -18.212 13.517 1.00 87.62 280 LEU A CA 1
ATOM 2287 C C . LEU A 1 280 ? -14.245 -19.149 13.560 1.00 87.62 280 LEU A C 1
ATOM 2289 O O . LEU A 1 280 ? -14.247 -20.095 14.343 1.00 87.62 280 LEU A O 1
ATOM 2293 N N . GLN A 1 281 ? -15.281 -18.914 12.745 1.00 84.75 281 GLN A N 1
ATOM 2294 C CA . GLN A 1 281 ? -16.576 -19.616 12.852 1.00 84.75 281 GLN A CA 1
ATOM 2295 C C . GLN A 1 281 ? -16.501 -21.121 12.579 1.00 84.75 281 GLN A C 1
ATOM 2297 O O . GLN A 1 281 ? -17.380 -21.870 13.001 1.00 84.75 281 GLN A O 1
ATOM 2302 N N . THR A 1 282 ? -15.477 -21.562 11.855 1.00 83.06 282 THR A N 1
ATOM 2303 C CA . THR A 1 282 ? -15.332 -22.960 11.434 1.00 83.06 282 THR A CA 1
ATOM 2304 C C . THR A 1 282 ? -14.635 -23.840 12.474 1.00 83.06 282 THR A C 1
ATOM 2306 O O . THR A 1 282 ? -14.733 -25.063 12.386 1.00 83.06 282 THR A O 1
ATOM 2309 N N . ASP A 1 283 ? -13.973 -23.250 13.475 1.00 86.00 283 ASP A N 1
ATOM 2310 C CA . ASP A 1 283 ? -13.232 -23.978 14.508 1.00 86.00 283 ASP A CA 1
ATOM 2311 C C . ASP A 1 283 ? -13.967 -23.913 15.857 1.00 86.00 283 ASP A C 1
ATOM 2313 O O . ASP A 1 283 ? -14.116 -22.862 16.487 1.00 86.00 283 ASP A O 1
ATOM 2317 N N . VAL A 1 284 ? -14.406 -25.090 16.315 1.00 87.31 284 VAL A N 1
ATOM 2318 C CA . VAL A 1 284 ? -15.174 -25.298 17.555 1.00 87.31 284 VAL A CA 1
ATOM 2319 C C . VAL A 1 284 ? -14.425 -24.779 18.789 1.00 87.31 284 VAL A C 1
ATOM 2321 O O . VAL A 1 284 ? -15.042 -24.378 19.779 1.00 87.31 284 VAL A O 1
ATOM 2324 N N . SER A 1 285 ? -13.094 -24.706 18.724 1.00 87.88 285 SER A N 1
ATOM 2325 C CA . SER A 1 285 ? -12.249 -24.174 19.797 1.00 87.88 285 SER A CA 1
ATOM 2326 C C . SER A 1 285 ? -12.547 -22.702 20.116 1.00 87.88 285 SER A C 1
ATOM 2328 O O . SER A 1 285 ? -12.259 -22.253 21.225 1.00 87.88 285 SER A O 1
ATOM 2330 N N . TYR A 1 286 ? -13.140 -21.946 19.182 1.00 90.94 286 TYR A N 1
ATOM 2331 C CA . TYR A 1 286 ? -13.475 -20.529 19.367 1.00 90.94 286 TYR A CA 1
ATOM 2332 C C . TYR A 1 286 ? -14.932 -20.271 19.762 1.00 90.94 286 TYR A C 1
ATOM 2334 O O . TYR A 1 286 ? -15.303 -19.110 19.931 1.00 90.94 286 TYR A O 1
ATOM 2342 N N . CYS A 1 287 ? -15.768 -21.298 19.973 1.00 88.69 287 CYS A N 1
ATOM 2343 C CA . CYS A 1 287 ? -17.182 -21.096 20.320 1.00 88.69 287 CYS A CA 1
ATOM 2344 C C . CYS A 1 287 ? -17.376 -20.200 21.556 1.00 88.69 287 CYS A C 1
ATOM 2346 O O . CYS A 1 287 ? -18.261 -19.347 21.563 1.00 88.69 287 CYS A O 1
ATOM 2348 N N . GLN A 1 288 ? -16.540 -20.357 22.588 1.00 87.62 288 GLN A N 1
ATOM 2349 C CA . GLN A 1 288 ? -16.615 -19.531 23.800 1.00 87.62 288 GLN A CA 1
ATOM 2350 C C . GLN A 1 288 ? -16.245 -18.067 23.530 1.00 87.62 288 GLN A C 1
ATOM 2352 O O . GLN A 1 288 ? -16.929 -17.161 24.006 1.00 87.62 288 GLN A O 1
ATOM 2357 N N . LEU A 1 289 ? -15.200 -17.839 22.733 1.00 89.69 289 LEU A N 1
ATOM 2358 C CA . LEU A 1 289 ? -14.750 -16.505 22.343 1.00 89.69 289 LEU A CA 1
ATOM 2359 C C . LEU A 1 289 ? -15.816 -15.797 21.495 1.00 89.69 289 LEU A C 1
ATOM 2361 O O . LEU A 1 289 ? -16.209 -14.675 21.814 1.00 89.69 289 LEU A O 1
ATOM 2365 N N . LEU A 1 290 ? -16.354 -16.478 20.478 1.00 90.19 290 LEU A N 1
ATOM 2366 C CA . LEU A 1 290 ? -17.427 -15.961 19.622 1.00 90.19 290 LEU A CA 1
ATOM 2367 C C . LEU A 1 290 ? -18.703 -15.665 20.419 1.00 90.19 290 LEU A C 1
ATOM 2369 O O . LEU A 1 290 ? -19.349 -14.639 20.206 1.00 90.19 290 LEU A O 1
ATOM 2373 N N . HIS A 1 291 ? -19.049 -16.519 21.385 1.00 88.50 291 HIS A N 1
ATOM 2374 C CA . HIS A 1 291 ? -20.172 -16.262 22.282 1.00 88.50 291 HIS A CA 1
ATOM 2375 C C . HIS A 1 291 ? -19.950 -15.003 23.137 1.00 88.50 291 HIS A C 1
ATOM 2377 O O . HIS A 1 291 ? -20.852 -14.173 23.259 1.00 88.50 291 HIS A O 1
ATOM 2383 N N . GLY A 1 292 ? -18.743 -14.824 23.686 1.00 86.69 292 GLY A N 1
ATOM 2384 C CA . GLY A 1 292 ? -18.370 -13.628 24.446 1.00 86.69 292 GLY A CA 1
ATOM 2385 C C . GLY A 1 292 ? -18.459 -12.345 23.617 1.00 86.69 292 GLY A C 1
ATOM 2386 O O . GLY A 1 292 ? -19.022 -11.351 24.080 1.00 86.69 292 GLY A O 1
ATOM 2387 N N . ILE A 1 293 ? -17.986 -12.393 22.370 1.00 87.50 293 ILE A N 1
ATOM 2388 C CA . ILE A 1 293 ? -18.121 -11.302 21.400 1.00 87.50 293 ILE A CA 1
ATOM 2389 C C . ILE A 1 293 ? -19.596 -10.955 21.162 1.00 87.50 293 ILE A C 1
ATOM 2391 O O . ILE A 1 293 ? -19.984 -9.791 21.282 1.00 87.50 293 ILE A O 1
ATOM 2395 N N . HIS A 1 294 ? -20.437 -11.956 20.892 1.00 87.62 294 HIS A N 1
ATOM 2396 C CA . HIS A 1 294 ? -21.852 -11.729 20.617 1.00 87.62 294 HIS A CA 1
ATOM 2397 C C . HIS A 1 294 ? -22.574 -11.083 21.810 1.00 87.62 294 HIS A C 1
ATOM 2399 O O . HIS A 1 294 ? -23.325 -10.119 21.642 1.00 87.62 294 HIS A O 1
ATOM 2405 N N . LEU A 1 295 ? -22.305 -11.557 23.033 1.00 85.44 295 LEU A N 1
ATOM 2406 C CA . LEU A 1 295 ? -22.845 -10.958 24.258 1.00 85.44 295 LEU A CA 1
ATOM 2407 C C . LEU A 1 295 ? -22.379 -9.509 24.451 1.00 85.44 295 LEU A C 1
ATOM 2409 O O . LEU A 1 295 ? -23.166 -8.658 24.873 1.00 85.44 295 LEU A O 1
ATOM 2413 N N . PHE A 1 296 ? -21.112 -9.213 24.155 1.00 82.69 296 PHE A N 1
ATOM 2414 C CA . PHE A 1 296 ? -20.575 -7.859 24.249 1.00 82.69 296 PHE A CA 1
ATOM 2415 C C . PHE A 1 296 ? -21.248 -6.916 23.247 1.00 82.69 296 PHE A C 1
ATOM 2417 O O . PHE A 1 296 ? -21.741 -5.861 23.644 1.00 82.69 296 PHE A O 1
ATOM 2424 N N . GLN A 1 297 ? -21.364 -7.318 21.980 1.00 80.12 297 GLN A N 1
ATOM 2425 C CA . GLN A 1 297 ? -22.042 -6.538 20.940 1.00 80.12 297 GLN A CA 1
ATOM 2426 C C . GLN A 1 297 ? -23.517 -6.281 21.276 1.00 80.12 297 GLN A C 1
ATOM 2428 O O . GLN A 1 297 ? -24.006 -5.164 21.098 1.00 80.12 297 GLN A O 1
ATOM 2433 N N . GLN A 1 298 ? -24.228 -7.285 21.806 1.00 78.81 298 GLN A N 1
ATOM 2434 C CA . GLN A 1 298 ? -25.605 -7.113 22.275 1.00 78.81 298 GLN A CA 1
ATOM 2435 C C . GLN A 1 298 ? -25.700 -6.049 23.373 1.00 78.81 298 GLN A C 1
ATOM 2437 O O . GLN A 1 298 ? -26.610 -5.229 23.338 1.00 78.81 298 GLN A O 1
ATOM 2442 N N . ARG A 1 299 ? -24.756 -6.024 24.322 1.00 74.19 299 ARG A N 1
ATOM 2443 C CA . ARG A 1 299 ? -24.716 -5.029 25.407 1.00 74.19 299 ARG A CA 1
ATOM 2444 C C . ARG A 1 299 ? -24.297 -3.639 24.926 1.00 74.19 299 ARG A C 1
ATOM 2446 O O . ARG A 1 299 ? -24.832 -2.649 25.420 1.00 74.19 299 ARG A O 1
ATOM 2453 N N . ALA A 1 300 ? -23.375 -3.557 23.970 1.00 67.31 300 ALA A N 1
ATOM 2454 C CA . ALA A 1 300 ? -22.887 -2.300 23.407 1.00 67.31 300 ALA A CA 1
ATOM 2455 C C . ALA A 1 300 ? -23.985 -1.531 22.653 1.00 67.31 300 ALA A C 1
ATOM 2457 O O . ALA A 1 300 ? -24.031 -0.308 22.737 1.00 67.31 300 ALA A O 1
ATOM 2458 N N . ARG A 1 301 ? -24.948 -2.226 22.025 1.00 57.19 301 ARG A N 1
ATOM 2459 C CA . ARG A 1 301 ? -26.145 -1.596 21.425 1.00 57.19 301 ARG A CA 1
ATOM 2460 C C . ARG A 1 301 ? -26.983 -0.775 22.417 1.00 57.19 301 ARG A C 1
ATOM 2462 O O . ARG A 1 301 ? -27.787 0.042 21.982 1.00 57.19 301 ARG A O 1
ATOM 2469 N N . PHE A 1 302 ? -26.794 -0.970 23.724 1.00 46.50 302 PHE A N 1
ATOM 2470 C CA . PHE A 1 302 ? -27.519 -0.268 24.786 1.00 46.50 302 PHE A CA 1
ATOM 2471 C C . PHE A 1 302 ? -26.666 0.747 25.561 1.00 46.50 302 PHE A C 1
ATOM 2473 O O . PHE A 1 302 ? -27.144 1.293 26.556 1.00 46.50 302 PHE A O 1
ATOM 2480 N N . ARG A 1 303 ? -25.418 1.021 25.148 1.00 38.34 303 ARG A N 1
ATOM 2481 C CA . ARG A 1 303 ? -24.573 2.051 25.776 1.00 38.34 303 ARG A CA 1
ATOM 2482 C C . ARG A 1 303 ? -24.170 3.122 24.758 1.00 38.34 303 ARG A C 1
ATOM 2484 O O . ARG A 1 303 ? -23.626 2.767 23.716 1.00 38.34 303 ARG A O 1
ATOM 2491 N N . PRO A 1 304 ? -24.381 4.421 25.042 1.00 34.88 304 PRO A N 1
ATOM 2492 C CA . PRO A 1 304 ? -23.765 5.471 24.244 1.00 34.88 304 PRO A CA 1
ATOM 2493 C C . PRO A 1 304 ? -22.231 5.383 24.379 1.00 34.88 304 PRO A C 1
ATOM 2495 O O . PRO A 1 304 ? -21.741 5.013 25.452 1.00 34.88 304 PRO A O 1
ATOM 2498 N N . PRO A 1 305 ? -21.465 5.693 23.318 1.00 41.38 305 PRO A N 1
ATOM 2499 C CA . PRO A 1 305 ? -20.009 5.673 23.376 1.00 41.38 305 PRO A CA 1
ATOM 2500 C C . PRO A 1 305 ? -19.521 6.664 24.437 1.00 41.38 305 PRO A C 1
ATOM 2502 O O . PRO A 1 305 ? -19.884 7.840 24.420 1.00 41.38 305 PRO A O 1
ATOM 2505 N N . ILE A 1 306 ? -18.709 6.180 25.377 1.00 39.94 306 ILE A N 1
ATOM 2506 C CA . ILE A 1 306 ? -18.049 7.033 26.365 1.00 39.94 306 ILE A CA 1
ATOM 2507 C C . ILE A 1 306 ? -16.864 7.682 25.656 1.00 39.94 306 ILE A C 1
ATOM 2509 O O . ILE A 1 306 ? -15.878 7.020 25.341 1.00 39.94 306 ILE A O 1
ATOM 2513 N N . ILE A 1 307 ? -16.985 8.976 25.374 1.00 37.38 307 ILE A N 1
ATOM 2514 C CA . ILE A 1 307 ? -15.881 9.785 24.867 1.00 37.38 307 ILE A CA 1
ATOM 2515 C C . ILE A 1 307 ? -15.111 10.279 26.092 1.00 37.38 307 ILE A C 1
ATOM 2517 O O . ILE A 1 307 ? -15.576 11.168 26.802 1.00 37.38 307 ILE A O 1
ATOM 2521 N N . HIS A 1 308 ? -13.952 9.685 26.363 1.00 37.56 308 HIS A N 1
ATOM 2522 C CA . HIS A 1 308 ? -12.965 10.313 27.236 1.00 37.56 308 HIS A CA 1
ATOM 2523 C C . HIS A 1 308 ? -12.197 11.335 26.386 1.00 37.56 308 HIS A C 1
ATOM 2525 O O . HIS A 1 308 ? -11.402 10.944 25.531 1.00 37.56 308 HIS A O 1
ATOM 2531 N N . LEU A 1 309 ? -12.534 12.619 26.559 1.00 36.91 309 LEU A N 1
ATOM 2532 C CA . LEU A 1 309 ? -11.768 13.764 26.053 1.00 36.91 309 LEU A CA 1
ATOM 2533 C C . LEU A 1 309 ? -10.645 14.112 27.031 1.00 36.91 309 LEU A C 1
ATOM 2535 O O . LEU A 1 309 ? -10.933 14.121 28.251 1.00 36.91 309 LEU A O 1
#

Nearest PDB structures (foldseek):
  6dj9-assembly4_A  TM=8.261E-01  e=2.225E-01  Homo sapiens
  5jjw-assembly1_B  TM=6.562E-01  e=6.501E-02  Homo sapiens

Foldseek 3Di:
DDDPPPPPDDPPLPDDLVVVLVVLLPPLALVVSVVVCVVPVVSVVVPVPPLVSLQVSLVSLLDNWAPPVAGSNRCSNVVLSVVDDSLDDPVLLVLLLVCLLVLQPDDPDQDQPDKKKAQSPPPDGDIPDPCCCVVVVGFWIWIAHLQCRTWIGGPVVRDIFLPVVPRRGRVVSQLVSLQSSVPPDPDDDPVSVVVSLVVVVVSLVVQQPDDAFWWKFFQVQVVDPPHAQTECCVQPDPVDLDGDQPDADPPGIHIGHPSSVVVNCRHHNYHHDTDTPVNCPVPPSNPVVNVRVVVVVVVVVVDDDDDDD

Organism: NCBI:txid90262

Secondary structure (DSSP, 8-state):
--------PPPGGGS-HHHHHHHHHT---HHHHHHHHHHSHHHHHHHTT-HHHHHHHHHHTT-----TTS-HHHHHHTTHHHHS-TT--TTHHHHHHHTHHHHHS--TT--TT-EEEEE-STT---BS-TTHHHHTT--EEEEEESSSSSEEEETTTTEEESSSS--HHHHHHHHHHHHHHHS--TTS-HHHHHHHHHHHHHHHHHHHTS-S--EEEEHHHHH-SS--SEEGGGGB-TTSSSBPTT--BTTTEEEE-HHHHHHHHHHT-EES---BHHHHTT-GGGHHHHHHHHHHHHHHTTS------

InterPro domains:
  IPR035927 DUSP-like superfamily [SSF143791] (191-269)
  IPR036047 F-box-like domain superfamily [SSF81383] (7-75)

Solvent-accessible surface area (backbone atoms only — not comparable to full-atom values): 18103 Å² total; per-residue (Å²): 137,83,82,81,82,69,82,73,78,77,58,76,91,74,55,53,69,68,58,51,39,57,59,52,62,73,51,96,41,43,66,58,53,51,51,53,29,66,75,33,62,70,51,27,74,62,45,69,84,35,50,64,58,36,41,55,38,36,44,77,63,46,36,80,76,64,32,91,92,51,54,43,51,55,36,40,63,70,45,46,61,83,74,50,64,46,79,58,51,79,68,44,50,61,38,42,60,74,40,33,68,69,80,51,54,82,67,96,72,68,49,102,84,45,64,47,36,37,49,43,46,78,97,51,84,59,60,69,56,94,56,47,46,74,77,69,69,41,41,42,30,43,32,34,26,82,88,48,65,74,39,43,34,29,62,77,78,71,41,73,54,44,76,84,68,77,48,58,34,45,29,48,50,47,31,51,48,48,33,61,54,70,44,83,66,92,77,61,63,69,66,61,56,49,56,40,53,49,54,51,48,52,38,49,52,56,43,43,71,43,91,62,63,44,28,52,40,43,27,68,56,71,73,42,80,88,54,66,62,41,63,31,48,83,52,36,36,94,91,47,100,46,64,49,57,84,56,41,78,84,69,53,24,41,71,28,13,58,69,34,49,53,49,41,53,44,59,45,30,70,40,66,68,75,49,39,61,75,79,43,72,85,44,76,75,34,52,67,35,54,50,51,47,50,56,48,54,62,53,49,78,76,51,81,83,83,78,86,126

Sequence (309 aa):
MSADCGMGMVPLFRLSNELIIRMLSFLDHSNTILEFLVSHSSFYNQFYDDDDFWRDLCSHHYVTYRSPSTSWRQFVLSQEMYYTCPHLTMSLFQTLVQKQELAFLPSASLDHTSYRCICLYPHCHSIDEENHFHLCSHSVGLQISLFHIFTLQCYSCGRSIGDDGRLLGEKWLTQTLIRAITSPMGKTSFDLAKELFQCRRLIEISLFNRPGWSYIVEKSWYDEWPPGQLNNKILQKEDTKGLICTLKIGTDFELVNNASRYCIERLYGLSGMILSEYDLQTDVSYCQLLHGIHLFQQRARFRPPIIHL

Mean predicted aligned error: 11.43 Å

Radius of gyration: 25.31 Å; Cα contacts (8 Å, |Δi|>4): 386; chains: 1; bounding box: 63×50×88 Å